Protein AF-A0A2K6R6V1-F1 (afdb_monomer)

Nearest PDB structures (foldseek):
  6jib-assembly1_A  TM=5.033E-01  e=1.306E-17  Homo sapiens
  7ehv-assembly1_A  TM=4.738E-01  e=8.503E-17  Homo sapiens
  6kg2-assembly1_B  TM=4.864E-01  e=3.156E-16  Homo sapiens
  5nhs-assembly2_B  TM=4.257E-01  e=6.956E-11  Xanthomonas albilineans GPE PC73
  9ise-assembly2_C  TM=5.073E-01  e=1.029E-08  Homo sapiens

Radius of gyration: 26.87 Å; Cα contacts (8 Å, |Δi|>4): 273; chains: 1; bounding box: 74×90×42 Å

Organism: Rhinopithecus roxellana (NCBI:txid61622)

Solvent-accessible surface area (backbone atoms only — not comparable to full-atom values): 11115 Å² total; per-residue (Å²): 135,91,83,86,79,86,81,91,76,81,85,78,74,82,75,78,79,75,78,73,77,81,73,92,64,86,81,83,81,55,67,67,60,56,52,49,51,55,43,52,55,51,25,49,54,46,52,54,45,41,73,72,72,45,78,76,55,32,38,36,37,41,37,32,66,91,49,68,68,56,53,54,52,49,51,53,49,46,51,50,35,49,74,30,66,30,47,62,51,73,49,78,38,56,77,92,60,76,71,92,58,73,45,91,31,53,31,38,39,39,53,42,67,40,69,46,66,46,43,44,84,27,55,36,79,56,13,34,37,45,39,64,16,74,29,83,43,77,88,69,84,40,64,35,20,21,44,30,57,78,58,28,61,76,40,31,65,38,71,43,48,50,71,83,28,54,66,59,53,54,51,51,54,50,49,49,54,52,48,52,50,41,57,76,66,63,65,74,77,130

pLDDT: mean 78.96, std 16.51, range [38.47, 95.88]

Secondary structure (DSSP, 8-state):
-----------------------SS-----HHHHHHHHHHHHHHHHHHHHHTTPPPPEEEEEE----HHHHHHHHHHHHHHHHTT-EEEEEE--TT---------SEEEEE--STT-B-GGGSPTT-EEEE---EEETTTTEEE-SB-HHHHTTT-SEE--TTTSHHHHHHHHHHHHHHHHHHHTT----

Mean predicted aligned error: 11.76 Å

InterPro domains:
  IPR020631 Tetrahydrofolate dehydrogenase/cyclohydrolase, NAD(P)-binding domain [PF02882] (96-173)
  IPR036291 NAD(P)-binding domain superfamily [SSF51735] (105-174)
  IPR046346 Aminoacid dehydrogenase-like, N-terminal domain superfamily [SSF53223] (26-99)

Sequence (190 aa):
MAATSSCQCCSLRPHPFHLEAVRNEAVVISGRKLAQQIKQEVQQEVEEWLASGNKRPHLSMILVSENPASHSYVLNKTRTAAEVGINSETIMKPASQPKKHKILADIVITATGIPNLTTADMIQEGATVINVGINRVHDPVTLVGDVDFEGVRQKAGYITPVPGGIGPVAVVMREEREVLKSKELGVTTN

Foldseek 3Di:
DDDDDDDDDDPPDPDPPPPDDDPPDDDDDDPVVVLVVVLVVLLVVQVVCVVVVDDAFEEEEEEADPPVVVVVVVVVVCVSCVSSRHHYDYHYDHNVDLDQAADDGQEYEYDNLAFQSAAQNNYAAQHAYHFPHWYFDVDPTATGTNHPCVRNVVGYVHYAGPPPGVVVVVVVVVVVVVVVVCVVSVPDDD

Structure (mmCIF, N/CA/C/O backbone):
data_AF-A0A2K6R6V1-F1
#
_entry.id   AF-A0A2K6R6V1-F1
#
loop_
_atom_site.group_PDB
_atom_site.id
_atom_site.type_symbol
_atom_site.label_atom_id
_atom_site.label_alt_id
_atom_site.label_comp_id
_atom_site.label_asym_id
_atom_site.label_entity_id
_atom_site.label_seq_id
_atom_site.pdbx_PDB_ins_code
_atom_site.Cartn_x
_atom_site.Cartn_y
_atom_site.Cartn_z
_atom_site.occupancy
_atom_site.B_iso_or_equiv
_atom_site.auth_seq_id
_atom_site.auth_comp_id
_atom_site.auth_asym_id
_atom_site.auth_atom_id
_atom_site.pdbx_PDB_model_num
ATOM 1 N N . MET A 1 1 ? -53.040 73.313 -10.391 1.00 41.50 1 MET A N 1
ATOM 2 C CA . MET A 1 1 ? -51.994 73.510 -9.361 1.00 41.50 1 MET A CA 1
ATOM 3 C C . MET A 1 1 ? -51.352 72.157 -9.118 1.00 41.50 1 MET A C 1
ATOM 5 O O . MET A 1 1 ? -52.079 71.182 -8.999 1.00 41.50 1 MET A O 1
ATOM 9 N N . ALA A 1 2 ? -50.029 72.085 -9.247 1.00 40.19 2 ALA A N 1
ATOM 10 C CA . ALA A 1 2 ? -49.280 70.864 -9.530 1.00 40.19 2 ALA A CA 1
ATOM 11 C C . ALA A 1 2 ? -49.273 69.849 -8.372 1.00 40.19 2 ALA A C 1
ATOM 13 O O . ALA A 1 2 ? -48.945 70.203 -7.244 1.00 40.19 2 ALA A O 1
ATOM 14 N N . ALA A 1 3 ? -49.564 68.585 -8.691 1.00 42.06 3 ALA A N 1
ATOM 15 C CA . ALA A 1 3 ? -49.195 67.421 -7.895 1.00 42.06 3 ALA A CA 1
ATOM 16 C C . ALA A 1 3 ? -48.030 66.729 -8.617 1.00 42.06 3 ALA A C 1
ATOM 18 O O . ALA A 1 3 ? -48.195 66.235 -9.733 1.00 42.06 3 ALA A O 1
ATOM 19 N N . THR A 1 4 ? -46.839 66.761 -8.024 1.00 44.44 4 THR A N 1
ATOM 20 C CA . THR A 1 4 ? -45.649 66.076 -8.535 1.00 44.44 4 THR A CA 1
ATOM 21 C C . THR A 1 4 ? -45.548 64.676 -7.940 1.00 44.44 4 THR A C 1
ATOM 23 O O . THR A 1 4 ? -45.589 64.471 -6.730 1.00 44.44 4 THR A O 1
ATOM 26 N N . SER A 1 5 ? -45.436 63.715 -8.852 1.00 43.47 5 SER A N 1
ATOM 27 C CA . SER A 1 5 ? -45.281 62.282 -8.635 1.00 43.47 5 SER A CA 1
ATOM 28 C C . SER A 1 5 ? -43.808 61.905 -8.449 1.00 43.47 5 SER A C 1
ATOM 30 O O . SER A 1 5 ? -42.951 62.389 -9.180 1.00 43.47 5 SER A O 1
ATOM 32 N N . SER A 1 6 ? -43.569 61.013 -7.484 1.00 48.03 6 SER A N 1
ATOM 33 C CA . SER A 1 6 ? -42.564 59.936 -7.424 1.00 48.03 6 SER A CA 1
ATOM 34 C C . SER A 1 6 ? -41.198 60.097 -8.116 1.00 48.03 6 SER A C 1
ATOM 36 O O . SER A 1 6 ? -41.107 60.076 -9.340 1.00 48.03 6 SER A O 1
ATOM 38 N N . CYS A 1 7 ? -40.127 59.958 -7.329 1.00 38.47 7 CYS A N 1
ATOM 39 C CA . CYS A 1 7 ? -38.986 59.126 -7.721 1.00 38.47 7 CYS A CA 1
ATOM 40 C C . CYS A 1 7 ? -38.367 58.472 -6.476 1.00 38.47 7 CYS A C 1
ATOM 42 O O . CYS A 1 7 ? -37.888 59.150 -5.569 1.00 38.47 7 CYS A O 1
ATOM 44 N N . GLN A 1 8 ? -38.424 57.139 -6.433 1.00 51.38 8 GLN A N 1
ATOM 45 C CA . GLN A 1 8 ? -37.722 56.283 -5.479 1.00 51.38 8 GLN A CA 1
ATOM 46 C C . GLN A 1 8 ? -36.209 56.431 -5.660 1.00 51.38 8 GLN A C 1
ATOM 48 O O . GLN A 1 8 ? -35.693 56.179 -6.745 1.00 51.38 8 GLN A O 1
ATOM 53 N N . CYS A 1 9 ? -35.489 56.748 -4.585 1.00 40.12 9 CYS A N 1
ATOM 54 C CA . CYS A 1 9 ? -34.063 56.457 -4.491 1.00 40.12 9 CYS A CA 1
ATOM 55 C C . CYS A 1 9 ? -33.878 55.370 -3.431 1.00 40.12 9 CYS A C 1
ATOM 57 O O . CYS A 1 9 ? -34.235 55.546 -2.266 1.00 40.12 9 CYS A O 1
ATOM 59 N N . CYS A 1 10 ? -33.408 54.210 -3.885 1.00 42.53 10 CYS A N 1
ATOM 60 C CA . CYS A 1 10 ? -33.210 53.011 -3.088 1.00 42.53 10 CYS A CA 1
ATOM 61 C C . CYS A 1 10 ? -32.217 53.268 -1.950 1.00 42.53 10 CYS A C 1
ATOM 63 O O . CYS A 1 10 ? -31.096 53.721 -2.171 1.00 42.53 10 CYS A O 1
ATOM 65 N N . SER A 1 11 ? -32.617 52.922 -0.729 1.00 48.97 11 SER A N 1
ATOM 66 C CA . SER A 1 11 ? -31.747 52.898 0.441 1.00 48.97 11 SER A CA 1
ATOM 67 C C . SER A 1 11 ? -30.715 51.774 0.305 1.00 48.97 11 SER A C 1
ATOM 69 O O . SER A 1 11 ? -30.959 50.641 0.728 1.00 48.97 11 SER A O 1
ATOM 71 N N . LEU A 1 12 ? -29.556 52.074 -0.276 1.00 45.41 12 LEU A N 1
ATOM 72 C CA . LEU A 1 12 ? -28.377 51.224 -0.146 1.00 45.41 12 LEU A CA 1
ATOM 73 C C . LEU A 1 12 ? -27.849 51.387 1.282 1.00 45.41 12 LEU A C 1
ATOM 75 O O . LEU A 1 12 ? -27.208 52.381 1.617 1.00 45.41 12 LEU A O 1
ATOM 79 N N . ARG A 1 13 ? -28.171 50.424 2.153 1.00 43.41 13 ARG A N 1
ATOM 80 C CA . ARG A 1 13 ? -27.496 50.298 3.448 1.00 43.41 13 ARG A CA 1
ATOM 81 C C . ARG A 1 13 ? -26.059 49.857 3.156 1.00 43.41 13 ARG A C 1
ATOM 83 O O . ARG A 1 13 ? -25.901 48.814 2.522 1.00 43.41 13 ARG A O 1
ATOM 90 N N . PRO A 1 14 ? -25.020 50.580 3.600 1.00 44.50 14 PRO A N 1
ATOM 91 C CA . PRO A 1 14 ? -23.672 50.045 3.536 1.00 44.50 14 PRO A CA 1
ATOM 92 C C . PRO A 1 14 ? -23.619 48.815 4.448 1.00 44.50 14 PRO A C 1
ATOM 94 O O . PRO A 1 14 ? -23.825 48.916 5.659 1.00 44.50 14 PRO A O 1
ATOM 97 N N . HIS A 1 15 ? -23.412 47.636 3.863 1.00 43.44 15 HIS A N 1
ATOM 98 C CA . HIS A 1 15 ? -22.988 46.479 4.636 1.00 43.44 15 HIS A CA 1
ATOM 99 C C . HIS A 1 15 ? -21.598 46.796 5.186 1.00 43.44 15 HIS A C 1
ATOM 101 O O . HIS A 1 15 ? -20.713 47.147 4.400 1.00 43.44 15 HIS A O 1
ATOM 107 N N . PRO A 1 16 ? -21.393 46.738 6.511 1.00 45.75 16 PRO A N 1
ATOM 108 C CA . PRO A 1 16 ? -20.063 46.895 7.056 1.00 45.75 16 PRO A CA 1
ATOM 109 C C . PRO A 1 16 ? -19.237 45.725 6.527 1.00 45.75 16 PRO A C 1
ATOM 111 O O . PRO A 1 16 ? -19.491 44.572 6.872 1.00 45.75 16 PRO A O 1
ATOM 114 N N . PHE A 1 17 ? -18.276 46.024 5.652 1.00 41.12 17 PHE A N 1
ATOM 115 C CA . PHE A 1 17 ? -17.156 45.131 5.407 1.00 41.12 17 PHE A CA 1
ATOM 116 C C . PHE A 1 17 ? -16.524 44.878 6.771 1.00 41.12 17 PHE A C 1
ATOM 118 O O . PHE A 1 17 ? -15.917 45.771 7.366 1.00 41.12 17 PHE A O 1
ATOM 125 N N . HIS A 1 18 ? -16.754 43.685 7.310 1.00 43.44 18 HIS A N 1
ATOM 126 C CA . HIS A 1 18 ? -16.094 43.260 8.522 1.00 43.44 18 HIS A CA 1
ATOM 127 C C . HIS A 1 18 ? -14.620 43.094 8.149 1.00 43.44 18 HIS A C 1
ATOM 129 O O . HIS A 1 18 ? -14.250 42.136 7.477 1.00 43.44 18 HIS A O 1
ATOM 135 N N . LEU A 1 19 ? -13.787 44.073 8.515 1.00 44.94 19 LEU A N 1
ATOM 136 C CA . LEU A 1 19 ? -12.348 43.858 8.597 1.00 44.94 19 LEU A CA 1
ATOM 137 C C . LEU A 1 19 ? -12.148 42.754 9.640 1.00 44.94 19 LEU A C 1
ATOM 139 O O . LEU A 1 19 ? -12.206 43.019 10.843 1.00 44.94 19 LEU A O 1
ATOM 143 N N . GLU A 1 20 ? -11.972 41.512 9.195 1.00 53.22 20 GLU A N 1
ATOM 144 C CA . GLU A 1 20 ? -11.378 40.494 10.049 1.00 53.22 20 GLU A CA 1
ATOM 145 C C . GLU A 1 20 ? -9.943 40.929 10.349 1.00 53.22 20 GLU A C 1
ATOM 147 O O . GLU A 1 20 ? -9.174 41.297 9.458 1.00 53.22 20 GLU A O 1
ATOM 152 N N . ALA A 1 21 ? -9.614 40.967 11.637 1.00 57.66 21 ALA A N 1
ATOM 153 C CA . ALA A 1 21 ? -8.306 41.365 12.116 1.00 57.66 21 ALA A CA 1
ATOM 154 C C . ALA A 1 21 ? -7.218 40.515 11.444 1.00 57.66 21 ALA A C 1
ATOM 156 O O . ALA A 1 21 ? -7.232 39.286 11.535 1.00 57.66 21 ALA A O 1
ATOM 157 N N . VAL A 1 22 ? -6.253 41.181 10.808 1.00 58.50 22 VAL A N 1
ATOM 158 C CA . VAL A 1 22 ? -5.008 40.554 10.357 1.00 58.50 22 VAL A CA 1
ATOM 159 C C . VAL A 1 22 ? -4.387 39.864 11.572 1.00 58.50 22 VAL A C 1
ATOM 161 O O . VAL A 1 22 ? -4.062 40.513 12.568 1.00 58.50 22 VAL A O 1
ATOM 164 N N . ARG A 1 23 ? -4.282 38.532 11.535 1.00 59.41 23 ARG A N 1
ATOM 165 C CA . ARG A 1 23 ? -3.642 37.771 12.612 1.00 59.41 23 ARG A CA 1
ATOM 166 C C . ARG A 1 23 ? -2.151 38.125 12.617 1.00 59.41 23 ARG A C 1
ATOM 168 O O . ARG A 1 23 ? -1.455 37.844 11.649 1.00 59.41 23 ARG A O 1
ATOM 175 N N . ASN A 1 24 ? -1.671 38.739 13.701 1.00 61.84 24 ASN A N 1
ATOM 176 C CA . ASN A 1 24 ? -0.267 39.151 13.851 1.00 61.84 24 ASN A CA 1
ATOM 177 C C . ASN A 1 24 ? 0.704 37.977 14.089 1.00 61.84 24 ASN A C 1
ATOM 179 O O . ASN A 1 24 ? 1.913 38.163 13.986 1.00 61.84 24 ASN A O 1
ATOM 183 N N . GLU A 1 25 ? 0.202 36.775 14.385 1.00 63.69 25 GLU A N 1
ATOM 184 C CA . GLU A 1 25 ? 1.018 35.582 14.629 1.00 63.69 25 GLU A CA 1
ATOM 185 C C . GLU A 1 25 ? 0.616 34.426 13.709 1.00 63.69 25 GLU A C 1
ATOM 187 O O . GLU A 1 25 ? -0.566 34.192 13.439 1.00 63.69 25 GLU A O 1
ATOM 192 N N . ALA A 1 26 ? 1.619 33.685 13.230 1.00 57.62 26 ALA A N 1
ATOM 193 C CA . ALA A 1 26 ? 1.411 32.520 12.383 1.00 57.62 26 ALA A CA 1
ATOM 194 C C . ALA A 1 26 ? 0.677 31.407 13.149 1.00 57.62 26 ALA A C 1
ATOM 196 O O . ALA A 1 26 ? 1.086 31.002 14.238 1.00 57.62 26 ALA A O 1
ATOM 197 N N . VAL A 1 27 ? -0.374 30.848 12.546 1.00 71.31 27 VAL A N 1
ATOM 198 C CA . VAL A 1 27 ? -1.027 29.641 13.069 1.00 71.31 27 VAL A CA 1
ATOM 199 C C . VAL A 1 27 ? -0.121 28.437 12.808 1.00 71.31 27 VAL A C 1
ATOM 201 O O . VAL A 1 27 ? 0.209 28.127 11.663 1.00 71.31 27 VAL A O 1
ATOM 204 N N . VAL A 1 28 ? 0.280 27.730 13.868 1.00 71.56 28 VAL A N 1
ATOM 205 C CA . VAL A 1 28 ? 1.079 26.504 13.739 1.00 71.56 28 VAL A CA 1
ATOM 206 C C . VAL A 1 28 ? 0.181 25.338 13.329 1.00 71.56 28 VAL A C 1
ATOM 208 O O . VAL A 1 28 ? -0.540 24.765 14.149 1.00 71.56 28 VAL A O 1
ATOM 211 N N . ILE A 1 29 ? 0.283 24.935 12.065 1.00 66.56 29 ILE A N 1
ATOM 212 C CA . ILE A 1 29 ? -0.363 23.727 11.544 1.00 66.56 29 ILE A CA 1
ATOM 213 C C . ILE A 1 29 ? 0.437 22.509 12.002 1.00 66.56 29 ILE A C 1
ATOM 215 O O . ILE A 1 29 ? 1.570 22.271 11.575 1.00 66.56 29 ILE A O 1
ATOM 219 N N . SER A 1 30 ? -0.148 21.714 12.895 1.00 75.25 30 SER A N 1
ATOM 220 C CA . SER A 1 30 ? 0.515 20.526 13.425 1.00 75.25 30 SER A CA 1
ATOM 221 C C . SER A 1 30 ? 0.148 19.289 12.614 1.00 75.25 30 SER A C 1
ATOM 223 O O . SER A 1 30 ? -0.836 18.610 12.906 1.00 75.25 30 SER A O 1
ATOM 225 N N . GLY A 1 31 ? 1.010 18.912 11.668 1.00 73.75 31 GLY A N 1
ATOM 226 C CA . GLY A 1 31 ? 0.882 17.631 10.961 1.00 73.75 31 GLY A CA 1
ATOM 227 C C . GLY A 1 31 ? 0.883 16.412 11.897 1.00 73.75 31 GLY A C 1
ATOM 228 O O . GLY A 1 31 ? 0.340 15.371 11.546 1.0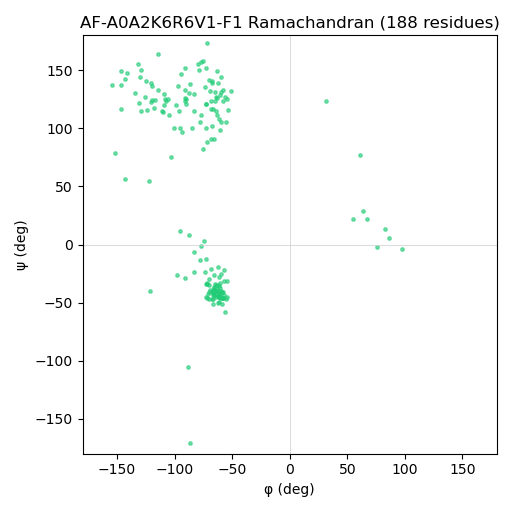0 73.75 31 GLY A O 1
ATOM 229 N N . ARG A 1 32 ? 1.433 16.548 13.115 1.00 80.38 32 ARG A N 1
ATOM 230 C CA . ARG A 1 32 ? 1.350 15.519 14.164 1.00 80.38 32 ARG A CA 1
ATOM 231 C C . ARG A 1 32 ? -0.077 15.331 14.678 1.00 80.38 32 ARG A C 1
ATOM 233 O O . ARG A 1 32 ? -0.475 14.195 14.892 1.00 80.38 32 ARG A O 1
ATOM 240 N N . LYS A 1 33 ? -0.837 16.419 14.864 1.00 78.69 33 LYS A N 1
ATOM 241 C CA . LYS A 1 33 ? -2.236 16.344 15.318 1.00 78.69 33 LYS A CA 1
ATOM 242 C C . LYS A 1 33 ? -3.115 15.684 14.255 1.00 78.69 33 LYS A C 1
ATOM 244 O O . LYS A 1 33 ? -3.818 14.739 14.581 1.00 78.69 33 LYS A O 1
ATOM 249 N N . LEU A 1 34 ? -2.983 16.104 12.995 1.00 79.06 34 LEU A N 1
ATOM 250 C CA . LEU A 1 34 ? -3.725 15.501 11.883 1.00 79.06 34 LEU A CA 1
ATOM 251 C C . LEU A 1 34 ? -3.399 14.009 11.720 1.00 79.06 34 LEU A C 1
ATOM 253 O O . LEU A 1 34 ? -4.295 13.182 11.614 1.00 79.06 34 LEU A O 1
ATOM 257 N N . ALA A 1 35 ? -2.113 13.643 11.759 1.00 78.06 35 ALA A N 1
ATOM 258 C CA . ALA A 1 35 ? -1.714 12.238 11.691 1.00 78.06 35 ALA A CA 1
ATOM 259 C C . ALA A 1 35 ? -2.2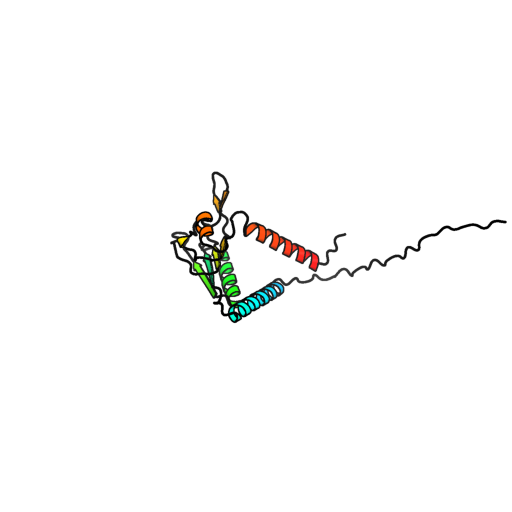74 11.415 12.862 1.00 78.06 35 ALA A C 1
ATOM 261 O O . ALA A 1 35 ? -2.613 10.253 12.670 1.00 78.06 35 ALA A O 1
ATOM 262 N N . GLN A 1 36 ? -2.376 12.000 14.060 1.00 85.44 36 GLN A N 1
ATOM 263 C CA . GLN A 1 36 ? -2.974 11.332 15.214 1.00 85.44 36 GLN A CA 1
ATOM 264 C C . GLN A 1 36 ? -4.472 11.077 15.014 1.00 85.44 36 GLN A C 1
ATOM 266 O O . GLN A 1 36 ? -4.931 9.996 15.362 1.00 85.44 36 GLN A O 1
ATOM 271 N N . GLN A 1 37 ? -5.206 12.034 14.437 1.00 83.75 37 GLN A N 1
ATOM 272 C CA . GLN A 1 37 ? -6.633 11.874 14.134 1.00 83.75 37 GLN A CA 1
ATOM 273 C C . GLN A 1 37 ? -6.859 10.734 13.135 1.00 83.75 37 GLN A C 1
ATOM 275 O O . GLN A 1 37 ? -7.586 9.798 13.439 1.00 83.75 37 GLN A O 1
ATOM 280 N N . ILE A 1 38 ? -6.123 10.733 12.018 1.00 86.44 38 ILE A N 1
ATOM 281 C CA . ILE A 1 38 ? -6.213 9.662 11.008 1.00 86.44 38 ILE A CA 1
ATOM 282 C C . ILE A 1 38 ? -5.880 8.293 11.623 1.00 86.44 38 ILE A C 1
ATOM 284 O O . ILE A 1 38 ? -6.530 7.297 11.330 1.00 86.44 38 ILE A O 1
ATOM 288 N N . LYS A 1 39 ? -4.870 8.217 12.502 1.00 88.38 39 LYS A N 1
ATOM 289 C CA . LYS A 1 39 ? -4.536 6.961 13.193 1.00 88.38 39 LYS A CA 1
ATOM 290 C C . LYS A 1 39 ? -5.670 6.468 14.091 1.00 88.38 39 LYS A C 1
ATOM 292 O O . LYS A 1 39 ? -5.873 5.263 14.162 1.00 88.38 39 LYS A O 1
ATOM 297 N N . GLN A 1 40 ? -6.376 7.370 14.773 1.00 90.19 40 GLN A N 1
ATOM 298 C CA . GLN A 1 40 ? -7.509 7.011 15.629 1.00 90.19 40 GLN A CA 1
ATOM 299 C C . GLN A 1 40 ? -8.678 6.462 14.809 1.00 90.19 40 GLN A C 1
ATOM 301 O O . GLN A 1 40 ? -9.236 5.438 15.186 1.00 90.19 40 GLN A O 1
ATOM 306 N N . GLU A 1 41 ? -8.988 7.093 13.675 1.00 91.00 41 GLU A N 1
ATOM 307 C CA . GLU A 1 41 ? -10.022 6.622 12.743 1.00 91.00 41 GLU A CA 1
ATOM 308 C C . GLU A 1 41 ? -9.698 5.210 12.234 1.00 91.00 41 GLU A C 1
ATOM 310 O O . GLU A 1 41 ? -10.496 4.291 12.399 1.00 91.00 41 GLU A O 1
ATOM 315 N N . VAL A 1 42 ? -8.478 4.997 11.726 1.00 91.25 42 VAL A N 1
ATOM 316 C CA . VAL A 1 42 ? -8.045 3.677 11.234 1.00 91.25 42 VAL A CA 1
ATOM 317 C C . VAL A 1 42 ? -8.045 2.628 12.348 1.00 91.25 42 VAL A C 1
ATOM 319 O O . VAL A 1 42 ? -8.436 1.486 12.118 1.00 91.25 42 VAL A O 1
ATOM 322 N N . GLN A 1 43 ? -7.607 2.985 13.558 1.00 93.31 43 GLN A N 1
ATOM 323 C CA . GLN A 1 43 ? -7.624 2.058 14.688 1.00 93.31 43 GLN A CA 1
ATOM 324 C C . GLN A 1 43 ? -9.056 1.614 15.022 1.00 93.31 43 GLN A C 1
ATOM 326 O O . GLN A 1 43 ? -9.285 0.423 15.230 1.00 93.31 43 GLN A O 1
ATOM 331 N N . GLN A 1 44 ? -10.009 2.548 15.038 1.00 93.25 44 GLN A N 1
ATOM 332 C CA . GLN A 1 44 ? -11.414 2.237 15.289 1.00 93.25 44 GLN A CA 1
ATOM 333 C C . GLN A 1 44 ? -11.975 1.288 14.219 1.00 93.25 44 GLN A C 1
ATOM 335 O O . GLN A 1 44 ? -12.597 0.283 14.560 1.00 93.25 44 GLN A O 1
ATOM 340 N N . GLU A 1 45 ? -11.694 1.544 12.940 1.00 93.81 45 GLU A N 1
ATOM 341 C CA . GLU A 1 45 ? -12.119 0.659 11.847 1.00 93.81 45 GLU A CA 1
ATOM 342 C C . GLU A 1 45 ? -11.545 -0.761 11.992 1.00 93.81 45 GLU A C 1
ATOM 344 O O . GLU A 1 45 ? -12.244 -1.752 11.765 1.00 93.81 45 GLU A O 1
ATOM 349 N N . VAL A 1 46 ? -10.281 -0.889 12.415 1.00 91.88 46 VAL A N 1
ATOM 350 C CA . VAL A 1 46 ? -9.656 -2.196 12.678 1.00 91.88 46 VAL A CA 1
ATOM 351 C C . VAL A 1 46 ? -10.325 -2.906 13.858 1.00 91.88 46 VAL A C 1
ATOM 353 O O . VAL A 1 46 ? -10.525 -4.122 13.811 1.00 91.88 46 VAL A O 1
ATOM 356 N N . GLU A 1 47 ? -10.689 -2.185 14.915 1.00 95.06 47 GLU A N 1
ATOM 357 C CA . GLU A 1 47 ? -11.394 -2.755 16.067 1.00 95.06 47 GLU A CA 1
ATOM 358 C C . GLU A 1 47 ? -12.798 -3.251 15.687 1.00 95.06 47 GLU A C 1
ATOM 360 O O . GLU A 1 47 ? -13.166 -4.374 16.040 1.00 95.06 47 GLU A O 1
ATOM 365 N N . GLU A 1 48 ? -13.545 -2.481 14.896 1.00 94.50 48 GLU A N 1
ATOM 366 C CA . GLU A 1 48 ? -14.861 -2.868 14.366 1.00 94.50 48 GLU A CA 1
ATOM 367 C C . GLU A 1 48 ? -14.768 -4.085 13.427 1.00 94.50 48 GLU A C 1
ATOM 369 O O . GLU A 1 48 ? -15.580 -5.021 13.500 1.00 94.50 48 GLU A O 1
ATOM 374 N N . TRP A 1 49 ? -13.728 -4.126 12.590 1.00 93.19 49 TRP A N 1
ATOM 375 C CA . TRP A 1 49 ? -13.422 -5.266 11.727 1.00 93.19 49 TRP A CA 1
ATOM 376 C C . TRP A 1 49 ? -13.199 -6.549 12.534 1.00 93.19 49 TRP A C 1
ATOM 378 O O . TRP A 1 49 ? -13.766 -7.597 12.207 1.00 93.19 49 TRP A O 1
ATOM 388 N N . LEU A 1 50 ? -12.413 -6.467 13.612 1.00 92.81 50 LEU A N 1
ATOM 389 C CA . LEU A 1 50 ? -12.160 -7.587 14.521 1.00 92.81 50 LEU A CA 1
ATOM 390 C C . LEU A 1 50 ? -13.418 -7.996 15.296 1.00 92.81 50 LEU A C 1
ATOM 392 O O . LEU A 1 50 ? -13.687 -9.191 15.434 1.00 92.81 50 LEU A O 1
ATOM 396 N N . ALA A 1 51 ? -14.207 -7.029 15.770 1.00 94.88 51 ALA A N 1
ATOM 397 C CA . ALA A 1 51 ? -15.461 -7.279 16.484 1.00 94.88 51 ALA A CA 1
ATOM 398 C C . ALA A 1 51 ? -16.489 -8.024 15.615 1.00 94.88 51 ALA A C 1
ATOM 400 O O . ALA A 1 51 ? -17.284 -8.810 16.127 1.00 94.88 51 ALA A O 1
ATOM 401 N N . SER A 1 52 ? -16.411 -7.848 14.294 1.00 95.44 52 SER A N 1
ATOM 402 C CA . SER A 1 52 ? -17.215 -8.581 13.309 1.00 95.44 52 SER A CA 1
ATOM 403 C C . SER A 1 52 ? -16.759 -10.037 13.093 1.00 95.44 52 SER A C 1
ATOM 405 O O . SER A 1 52 ? -17.312 -10.740 12.250 1.00 95.44 52 SER A O 1
ATOM 407 N N . GLY A 1 53 ? -15.752 -10.512 13.838 1.00 94.06 53 GLY A N 1
ATOM 408 C CA . GLY A 1 53 ? -15.233 -11.882 13.772 1.00 94.06 53 GLY A CA 1
ATOM 409 C C . GLY A 1 53 ? -14.156 -12.103 12.708 1.00 94.06 53 GLY A C 1
ATOM 410 O O . GLY A 1 53 ? -13.719 -13.239 12.501 1.00 94.06 53 GLY A O 1
ATOM 411 N N . ASN A 1 54 ? -13.708 -11.042 12.034 1.00 93.31 54 ASN A N 1
ATOM 412 C CA . ASN A 1 54 ? -12.661 -11.149 11.028 1.00 93.31 54 ASN A CA 1
ATOM 413 C C . ASN A 1 54 ? -11.275 -11.295 11.666 1.00 93.31 54 ASN A C 1
ATOM 415 O O . ASN A 1 54 ? -11.016 -10.885 12.799 1.00 93.31 54 ASN A O 1
ATOM 419 N N . LYS A 1 55 ? -10.339 -11.860 10.901 1.00 92.12 55 LYS A N 1
ATOM 420 C CA . LYS A 1 55 ? -8.930 -11.906 11.302 1.00 92.12 55 LYS A CA 1
ATOM 421 C C . LYS A 1 55 ? -8.301 -10.519 11.196 1.00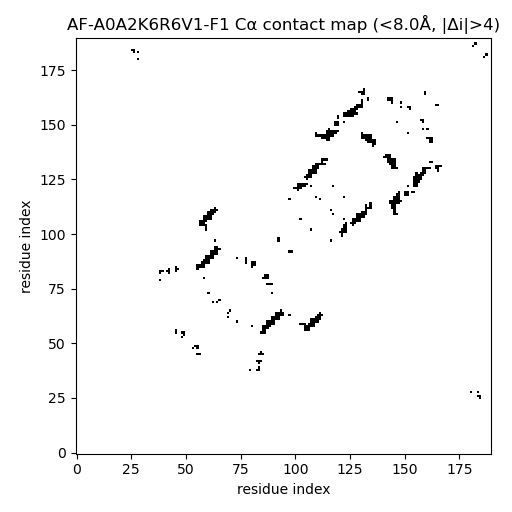 92.12 55 LYS A C 1
ATOM 423 O O . LYS A 1 55 ? -8.684 -9.708 10.356 1.00 92.12 55 LYS A O 1
ATOM 428 N N . ARG A 1 56 ? -7.288 -10.283 12.030 1.00 91.81 56 ARG A N 1
ATOM 429 C CA . ARG A 1 56 ? -6.478 -9.064 11.989 1.00 91.81 56 ARG A CA 1
ATOM 430 C C . ARG A 1 56 ? -5.802 -8.916 10.619 1.00 91.81 56 ARG A C 1
ATOM 432 O O . ARG A 1 56 ? -5.158 -9.882 10.205 1.00 91.81 56 ARG A O 1
ATOM 439 N N . PRO A 1 57 ? -5.885 -7.741 9.967 1.00 92.56 57 PRO A N 1
ATOM 440 C CA . PRO A 1 57 ? -5.205 -7.507 8.700 1.00 92.56 57 PRO A CA 1
ATOM 441 C C . PRO A 1 57 ? -3.689 -7.668 8.821 1.00 92.56 57 PRO A C 1
ATOM 443 O O . PRO A 1 57 ? -3.089 -7.282 9.836 1.00 92.56 57 PRO A O 1
ATOM 446 N N . HIS A 1 58 ? -3.078 -8.205 7.768 1.00 93.50 58 HIS A N 1
ATOM 447 C CA . HIS A 1 58 ? -1.638 -8.381 7.652 1.00 93.50 58 HIS A CA 1
ATOM 448 C C . HIS A 1 58 ? -1.056 -7.564 6.490 1.00 93.50 58 HIS A C 1
ATOM 450 O O . HIS A 1 58 ? -1.465 -7.707 5.335 1.00 93.50 58 HIS A O 1
ATOM 456 N N . LEU A 1 59 ? -0.068 -6.724 6.805 1.00 90.56 59 LEU A N 1
ATOM 457 C CA . LEU A 1 59 ? 0.662 -5.868 5.874 1.00 90.56 59 LEU A CA 1
ATOM 458 C C . LEU A 1 59 ? 2.099 -6.373 5.686 1.00 90.56 59 LEU A C 1
ATOM 460 O O . LEU A 1 59 ? 2.895 -6.333 6.623 1.00 90.56 59 LEU A O 1
ATOM 464 N N . SER A 1 60 ? 2.481 -6.719 4.459 1.00 89.75 60 SER A N 1
ATOM 465 C CA . SER A 1 60 ? 3.884 -6.990 4.117 1.00 89.75 60 SER A CA 1
ATOM 466 C C . SER A 1 60 ? 4.455 -5.888 3.234 1.00 89.75 60 SER A C 1
ATOM 468 O O . SER A 1 60 ? 3.897 -5.528 2.194 1.00 89.75 60 SER A O 1
ATOM 470 N N . MET A 1 61 ? 5.612 -5.363 3.632 1.00 87.56 61 MET A N 1
ATOM 471 C CA . MET A 1 61 ? 6.363 -4.375 2.855 1.00 87.56 61 MET A CA 1
ATOM 472 C C . MET A 1 61 ? 7.615 -5.022 2.264 1.00 87.56 61 MET A C 1
ATOM 474 O O . MET A 1 61 ? 8.423 -5.585 3.004 1.00 87.56 61 MET A O 1
ATOM 478 N N . ILE A 1 62 ? 7.796 -4.929 0.944 1.00 86.62 62 ILE A N 1
ATOM 479 C CA . ILE A 1 62 ? 8.991 -5.451 0.266 1.00 86.62 62 ILE A CA 1
ATOM 480 C C . ILE A 1 62 ? 9.964 -4.307 0.008 1.00 86.62 62 ILE A C 1
ATOM 482 O O . ILE A 1 62 ? 9.646 -3.370 -0.730 1.00 86.62 62 ILE A O 1
ATOM 486 N N . LEU A 1 63 ? 11.165 -4.423 0.574 1.00 83.94 63 LEU A N 1
ATOM 487 C CA . LEU A 1 63 ? 12.249 -3.469 0.378 1.00 83.94 63 LEU A CA 1
ATOM 488 C C . LEU A 1 63 ? 13.456 -4.166 -0.257 1.00 83.94 63 LEU A C 1
ATOM 490 O O . LEU A 1 63 ? 13.977 -5.138 0.289 1.00 83.94 63 LEU A O 1
ATOM 494 N N . VAL A 1 64 ? 13.910 -3.645 -1.399 1.00 77.12 64 VAL A N 1
ATOM 495 C CA . VAL A 1 64 ? 15.099 -4.129 -2.125 1.00 77.12 64 VAL A CA 1
ATOM 496 C C . VAL A 1 64 ? 16.094 -2.979 -2.284 1.00 77.12 64 VAL A C 1
ATOM 498 O O . VAL A 1 64 ? 16.449 -2.573 -3.383 1.00 77.12 64 VAL A O 1
ATOM 501 N N . SER A 1 65 ? 16.468 -2.357 -1.167 1.00 70.44 65 SER A N 1
ATOM 502 C CA . SER A 1 65 ? 17.377 -1.210 -1.144 1.00 70.44 65 SER A CA 1
ATOM 503 C C . SER A 1 65 ? 18.084 -1.130 0.200 1.00 70.44 65 SER A C 1
ATOM 505 O O . SER A 1 65 ? 17.438 -1.263 1.233 1.00 70.44 65 SER A O 1
ATOM 507 N N . GLU A 1 66 ? 19.387 -0.854 0.165 1.00 70.19 66 GLU A N 1
ATOM 508 C CA . GLU A 1 66 ? 20.221 -0.572 1.344 1.00 70.19 66 GLU A CA 1
ATOM 509 C C . GLU A 1 66 ? 20.197 0.925 1.715 1.00 70.19 66 GLU A C 1
ATOM 511 O O . GLU A 1 66 ? 20.982 1.394 2.538 1.00 70.19 66 GLU A O 1
ATOM 516 N N . ASN A 1 67 ? 19.342 1.732 1.070 1.00 76.38 67 ASN A N 1
ATOM 517 C CA . ASN A 1 67 ? 19.278 3.170 1.317 1.00 76.38 67 ASN A CA 1
ATOM 518 C C . ASN A 1 67 ? 18.716 3.452 2.728 1.00 76.38 67 ASN A C 1
ATOM 520 O O . ASN A 1 67 ? 17.525 3.199 2.958 1.00 76.38 67 ASN A O 1
ATOM 524 N N . PRO A 1 68 ? 19.486 4.074 3.649 1.00 77.75 68 PRO A N 1
ATOM 525 C CA . PRO A 1 68 ? 19.056 4.336 5.029 1.00 77.75 68 PRO A CA 1
ATOM 526 C C . PRO A 1 68 ? 17.731 5.106 5.156 1.00 77.75 68 PRO A C 1
ATOM 528 O O . PRO A 1 68 ? 16.955 4.881 6.093 1.00 77.75 68 PRO A O 1
ATOM 531 N N . ALA A 1 69 ? 17.429 5.989 4.197 1.00 74.38 69 ALA A N 1
ATOM 532 C CA . ALA A 1 69 ? 16.167 6.728 4.163 1.00 74.38 69 ALA A CA 1
ATOM 533 C C . ALA A 1 69 ? 14.963 5.800 3.926 1.00 74.38 69 ALA A C 1
ATOM 535 O O . ALA A 1 69 ? 13.906 5.986 4.530 1.00 74.38 69 ALA A O 1
ATOM 536 N N . SER A 1 70 ? 15.138 4.768 3.096 1.00 74.69 70 SER A N 1
ATOM 537 C CA . SER A 1 70 ? 14.096 3.772 2.825 1.00 74.69 70 SER A CA 1
ATOM 538 C C . SER A 1 70 ? 13.854 2.879 4.042 1.00 74.69 70 SER A C 1
ATOM 540 O O . SER A 1 70 ? 12.702 2.650 4.403 1.00 74.69 70 SER A O 1
ATOM 542 N N . HIS A 1 71 ? 14.913 2.467 4.750 1.00 76.81 71 HIS A N 1
ATOM 543 C CA . HIS A 1 71 ? 14.774 1.719 6.008 1.00 76.81 71 HIS A CA 1
ATOM 544 C C . HIS A 1 71 ? 13.992 2.506 7.063 1.00 76.81 71 HIS A C 1
ATOM 546 O O . HIS A 1 71 ? 13.084 1.968 7.692 1.00 76.81 71 HIS A O 1
ATOM 552 N N . SER A 1 72 ? 14.306 3.793 7.227 1.00 78.94 72 SER A N 1
ATOM 553 C CA . SER A 1 72 ? 13.628 4.656 8.201 1.00 78.94 72 SER A CA 1
ATOM 554 C C . SER A 1 72 ? 12.158 4.879 7.834 1.00 78.94 72 SER A C 1
ATOM 556 O O . SER A 1 72 ? 11.284 4.867 8.702 1.00 78.94 72 SER A O 1
ATOM 558 N N . TYR A 1 73 ? 11.864 5.042 6.539 1.00 78.88 73 TYR A N 1
ATOM 559 C CA . TYR A 1 73 ? 10.495 5.143 6.040 1.00 78.88 73 TYR A CA 1
ATOM 560 C C . TYR A 1 73 ? 9.691 3.874 6.337 1.00 78.88 73 TYR A C 1
ATOM 562 O O . TYR A 1 73 ? 8.596 3.958 6.893 1.00 78.88 73 TYR A O 1
ATOM 570 N N . VAL A 1 74 ? 10.247 2.705 6.012 1.00 81.62 74 VAL A N 1
ATOM 571 C CA . VAL A 1 74 ? 9.587 1.415 6.239 1.00 81.62 74 VAL A CA 1
ATOM 572 C C . VAL A 1 74 ? 9.379 1.164 7.731 1.00 81.62 74 VAL A C 1
ATOM 574 O O . VAL A 1 74 ? 8.262 0.856 8.133 1.00 81.62 74 VAL A O 1
ATOM 577 N N . LEU A 1 75 ? 10.387 1.418 8.571 1.00 82.56 75 LEU A N 1
ATOM 578 C CA . LEU A 1 75 ? 10.263 1.301 10.027 1.00 82.56 75 LEU A CA 1
ATOM 579 C C . LEU A 1 75 ? 9.097 2.140 10.572 1.00 82.56 75 LEU A C 1
ATOM 581 O O . LEU A 1 75 ? 8.300 1.657 11.376 1.00 82.56 75 LEU A O 1
ATOM 585 N N . ASN A 1 76 ? 8.967 3.386 10.111 1.00 84.81 76 ASN A N 1
ATOM 586 C CA . ASN A 1 76 ? 7.880 4.268 10.532 1.00 84.81 76 ASN A CA 1
ATOM 587 C C . ASN A 1 76 ? 6.502 3.743 10.103 1.00 84.81 76 ASN A C 1
ATOM 589 O O . ASN A 1 76 ? 5.524 3.910 10.839 1.00 84.81 76 ASN A O 1
ATOM 593 N N . LYS A 1 77 ? 6.409 3.106 8.930 1.00 85.12 77 LYS A N 1
ATOM 594 C CA . LYS A 1 77 ? 5.167 2.497 8.437 1.00 85.12 77 LYS A CA 1
ATOM 595 C C . LYS A 1 77 ? 4.804 1.241 9.220 1.00 85.12 77 LYS A C 1
ATOM 597 O O . LYS A 1 77 ? 3.672 1.160 9.682 1.00 85.12 77 LYS A O 1
ATOM 602 N N . THR A 1 78 ? 5.760 0.351 9.469 1.00 87.81 78 THR A N 1
ATOM 603 C CA . THR A 1 78 ? 5.585 -0.838 10.320 1.00 87.81 78 THR A CA 1
ATOM 604 C C . THR A 1 78 ? 5.141 -0.443 11.728 1.00 87.81 78 THR A C 1
ATOM 606 O O . THR A 1 78 ? 4.168 -0.976 12.258 1.00 87.81 78 THR A O 1
ATOM 609 N N . ARG A 1 79 ? 5.786 0.571 12.319 1.00 88.75 79 ARG A N 1
ATOM 610 C CA . ARG A 1 79 ? 5.389 1.101 13.628 1.00 88.75 79 ARG A CA 1
ATOM 611 C C . ARG A 1 79 ? 3.966 1.657 13.609 1.00 88.75 79 ARG A C 1
ATOM 613 O O . ARG A 1 79 ? 3.193 1.364 14.509 1.00 88.75 79 ARG A O 1
ATOM 620 N N . THR A 1 80 ? 3.615 2.435 12.587 1.00 88.75 80 THR A N 1
ATOM 621 C CA . THR A 1 80 ? 2.263 2.997 12.464 1.00 88.75 80 THR A CA 1
ATOM 622 C C . THR A 1 80 ? 1.212 1.903 12.279 1.00 88.75 80 THR A C 1
ATOM 624 O O . THR A 1 80 ? 0.160 1.989 12.897 1.00 88.75 80 THR A O 1
ATOM 627 N N . ALA A 1 81 ? 1.497 0.866 11.485 1.00 90.00 81 ALA A N 1
ATOM 628 C CA . ALA A 1 81 ? 0.614 -0.287 11.323 1.00 90.00 81 ALA A CA 1
ATOM 629 C C . ALA A 1 81 ? 0.360 -0.980 12.671 1.00 90.00 81 ALA A C 1
ATOM 631 O O . ALA A 1 81 ? -0.791 -1.211 13.032 1.00 90.00 81 ALA A O 1
ATOM 632 N N . ALA A 1 82 ? 1.415 -1.212 13.457 1.00 91.94 82 ALA A N 1
ATOM 633 C CA . ALA A 1 82 ? 1.279 -1.775 14.798 1.00 91.94 82 ALA A CA 1
ATOM 634 C C . ALA A 1 82 ? 0.458 -0.871 15.736 1.00 91.94 82 ALA A C 1
ATOM 636 O O . ALA A 1 82 ? -0.387 -1.370 16.476 1.00 91.94 82 ALA A O 1
ATOM 637 N N . GLU A 1 83 ? 0.671 0.449 15.681 1.00 92.19 83 GLU A N 1
ATOM 638 C CA . GLU A 1 83 ? -0.079 1.436 16.475 1.00 92.19 83 GLU A CA 1
ATOM 639 C C . GLU A 1 83 ? -1.586 1.419 16.172 1.00 92.19 83 GLU A C 1
ATOM 641 O O . GLU A 1 83 ? -2.373 1.627 17.088 1.00 92.19 83 GLU A O 1
ATOM 646 N N . VAL A 1 84 ? -1.994 1.127 14.931 1.00 94.25 84 VAL A N 1
ATOM 647 C CA . VAL A 1 84 ? -3.416 1.029 14.537 1.00 94.25 84 VAL A CA 1
ATOM 648 C C . VAL A 1 84 ? -3.963 -0.405 14.575 1.00 94.25 84 VAL A C 1
ATOM 650 O O . VAL A 1 84 ? -5.043 -0.675 14.064 1.00 94.25 84 VAL A O 1
ATOM 653 N N . GLY A 1 85 ? -3.222 -1.351 15.161 1.00 92.69 85 GLY A N 1
ATOM 654 C CA . GLY A 1 85 ? -3.685 -2.730 15.344 1.00 92.69 85 GLY A CA 1
ATOM 655 C C . GLY A 1 85 ? -3.516 -3.654 14.133 1.00 92.69 85 GLY A C 1
ATOM 656 O O . GLY A 1 85 ? -4.054 -4.760 14.145 1.00 92.69 85 GLY A O 1
ATOM 657 N N . ILE A 1 86 ? -2.745 -3.259 13.118 1.00 93.38 86 ILE A N 1
ATOM 658 C CA . ILE A 1 86 ? -2.424 -4.070 11.934 1.00 93.38 86 ILE A CA 1
ATOM 659 C C . ILE A 1 86 ? -1.134 -4.863 12.182 1.00 93.38 86 ILE A C 1
ATOM 661 O O . ILE A 1 86 ? -0.120 -4.315 12.625 1.00 93.38 86 ILE A O 1
ATOM 665 N N . ASN A 1 87 ? -1.144 -6.160 11.865 1.00 92.81 87 ASN A N 1
ATOM 666 C CA . ASN A 1 87 ? 0.085 -6.954 11.879 1.00 92.81 87 ASN A CA 1
ATOM 667 C C . ASN A 1 87 ? 0.936 -6.569 10.672 1.00 92.81 87 ASN A C 1
ATOM 669 O O . ASN A 1 87 ? 0.410 -6.453 9.568 1.00 92.81 87 ASN A O 1
ATOM 673 N N . SER A 1 88 ? 2.241 -6.384 10.858 1.00 92.19 88 SER A N 1
ATOM 674 C CA . SER A 1 88 ? 3.111 -6.035 9.741 1.00 92.19 88 SER A CA 1
ATOM 675 C C . SER A 1 88 ? 4.468 -6.713 9.791 1.00 92.19 88 SER A C 1
ATOM 677 O O . SER A 1 88 ? 5.030 -6.946 10.861 1.00 92.19 88 SER A O 1
ATOM 679 N N . GLU A 1 89 ? 5.004 -6.990 8.608 1.00 90.25 89 GLU A N 1
ATOM 680 C CA . GLU A 1 89 ? 6.368 -7.462 8.417 1.00 90.25 89 GLU A CA 1
ATOM 681 C C . GLU A 1 89 ? 7.075 -6.663 7.319 1.00 90.25 89 GLU A C 1
ATOM 683 O O . GLU A 1 89 ? 6.468 -6.089 6.409 1.00 90.25 89 GLU A O 1
ATOM 688 N N . THR A 1 90 ? 8.401 -6.637 7.393 1.00 86.69 90 THR A N 1
ATOM 689 C CA . THR A 1 90 ? 9.248 -6.065 6.351 1.00 86.69 90 THR A CA 1
ATOM 690 C C . THR A 1 90 ? 10.131 -7.157 5.780 1.00 86.69 90 THR A C 1
ATOM 692 O O . THR A 1 90 ? 10.982 -7.711 6.474 1.00 86.69 90 THR A O 1
ATOM 695 N N . ILE A 1 91 ? 9.958 -7.435 4.492 1.00 86.00 91 ILE A N 1
ATOM 696 C CA . ILE A 1 91 ? 10.768 -8.396 3.756 1.00 86.00 91 ILE A CA 1
ATOM 697 C C . ILE A 1 91 ? 11.882 -7.621 3.058 1.00 86.00 91 ILE A C 1
ATOM 699 O O . ILE A 1 91 ? 11.680 -7.019 2.002 1.00 86.00 91 ILE A O 1
ATOM 703 N N . MET A 1 92 ? 13.071 -7.651 3.654 1.00 82.69 92 MET A N 1
ATOM 704 C CA . MET A 1 92 ? 14.277 -7.094 3.052 1.00 82.69 92 MET A CA 1
ATOM 705 C C . MET A 1 92 ? 14.891 -8.110 2.090 1.00 82.69 92 MET A C 1
ATOM 707 O O . MET A 1 92 ? 15.092 -9.274 2.456 1.00 82.69 92 MET A O 1
ATOM 711 N N . LYS A 1 93 ? 15.187 -7.691 0.858 1.00 79.12 93 LYS A N 1
ATOM 712 C CA . LYS A 1 93 ? 15.948 -8.499 -0.101 1.00 79.12 93 LYS A CA 1
ATOM 713 C C . LYS A 1 93 ? 17.220 -7.764 -0.518 1.00 79.12 93 LYS A C 1
ATOM 715 O O . LYS A 1 93 ? 17.154 -6.568 -0.794 1.00 79.12 93 LYS A O 1
ATOM 720 N N . PRO A 1 94 ? 18.353 -8.472 -0.633 1.00 74.62 94 PRO A N 1
ATOM 721 C CA . PRO A 1 94 ? 19.554 -7.885 -1.200 1.00 74.62 94 PRO A CA 1
ATOM 722 C C . PRO A 1 94 ? 19.331 -7.600 -2.687 1.00 74.62 94 PRO A C 1
ATOM 724 O O . PRO A 1 94 ? 18.795 -8.441 -3.416 1.00 74.62 94 PRO A O 1
ATOM 727 N N . ALA A 1 95 ? 19.805 -6.447 -3.155 1.00 69.44 95 ALA A N 1
ATOM 728 C CA . ALA A 1 95 ? 19.699 -6.053 -4.562 1.00 69.44 95 ALA A CA 1
ATOM 729 C C . ALA A 1 95 ? 20.395 -7.041 -5.520 1.00 69.44 95 ALA A C 1
ATOM 731 O O . ALA A 1 95 ? 20.006 -7.165 -6.677 1.00 69.44 95 ALA A O 1
ATOM 732 N N . SER A 1 96 ? 21.401 -7.778 -5.035 1.00 66.62 96 SER A N 1
ATOM 733 C CA . SER A 1 96 ? 22.169 -8.745 -5.826 1.00 66.62 96 SER A CA 1
ATOM 734 C C . SER A 1 96 ? 21.417 -10.042 -6.138 1.00 66.62 96 SER A C 1
ATOM 736 O O . SER A 1 96 ? 21.772 -10.723 -7.099 1.00 66.62 96 SER A O 1
ATOM 738 N N . GLN A 1 97 ? 20.408 -10.416 -5.342 1.00 63.66 97 GLN A N 1
ATOM 739 C CA . GLN A 1 97 ? 19.647 -11.659 -5.517 1.00 63.66 97 GLN A CA 1
ATOM 740 C C . GLN A 1 97 ? 18.213 -11.513 -4.988 1.00 63.66 97 GLN A C 1
ATOM 742 O O . GLN A 1 97 ? 17.892 -12.021 -3.904 1.00 63.66 97 GLN A O 1
ATOM 747 N N . PRO A 1 98 ? 17.309 -10.873 -5.742 1.00 64.88 98 PRO A N 1
ATOM 748 C CA . PRO A 1 98 ? 15.912 -10.803 -5.354 1.00 64.88 98 PRO A CA 1
ATOM 749 C C . PRO A 1 98 ? 15.243 -12.166 -5.614 1.00 64.88 98 PRO A C 1
ATOM 751 O O . PRO A 1 98 ? 14.649 -12.425 -6.657 1.00 64.88 98 PRO A O 1
ATOM 754 N N . LYS A 1 99 ? 15.407 -13.104 -4.674 1.00 63.53 99 LYS A N 1
ATOM 755 C CA . LYS A 1 99 ? 14.805 -14.443 -4.759 1.00 63.53 99 LYS A CA 1
ATOM 756 C C . LYS A 1 99 ? 13.284 -14.360 -4.634 1.00 63.53 99 LYS A C 1
ATOM 758 O O . LYS A 1 99 ? 12.771 -13.648 -3.766 1.00 63.53 99 LYS A O 1
ATOM 763 N N . LYS A 1 100 ? 12.587 -15.180 -5.426 1.00 69.12 100 LYS A N 1
ATOM 764 C CA . LYS A 1 100 ? 11.141 -15.404 -5.313 1.00 69.12 100 LYS A CA 1
ATOM 765 C C . LYS A 1 100 ? 10.801 -15.910 -3.911 1.00 69.12 100 LYS A C 1
ATOM 767 O O . LYS A 1 100 ? 11.347 -16.910 -3.448 1.00 69.12 100 LYS A O 1
ATOM 772 N N . HIS A 1 101 ? 9.922 -15.195 -3.225 1.00 77.31 101 HIS A N 1
ATOM 773 C CA . HIS A 1 101 ? 9.393 -15.566 -1.920 1.00 77.31 101 HIS A CA 1
ATOM 774 C C . HIS A 1 101 ? 7.890 -15.341 -1.959 1.00 77.31 101 HIS A C 1
ATOM 776 O O . HIS A 1 101 ? 7.445 -14.274 -2.380 1.00 77.31 1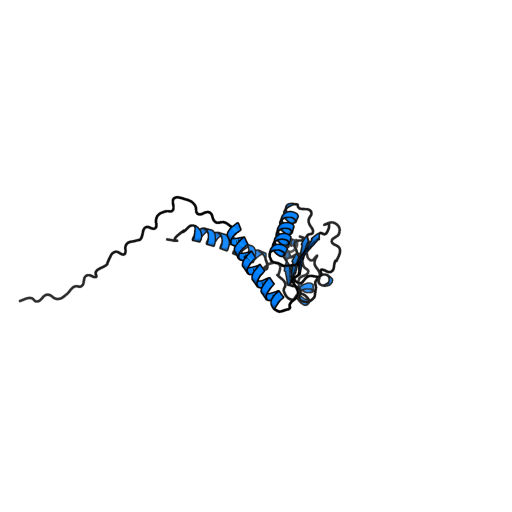01 HIS A O 1
ATOM 782 N N . LYS A 1 102 ? 7.121 -16.344 -1.540 1.00 84.75 102 LYS A N 1
ATOM 783 C CA . LYS A 1 102 ? 5.674 -16.210 -1.434 1.00 84.75 102 LYS A CA 1
ATOM 784 C C . LYS A 1 102 ? 5.352 -15.325 -0.237 1.00 84.75 102 LYS A C 1
ATOM 786 O O . LYS A 1 102 ? 5.739 -15.647 0.878 1.00 84.75 102 LYS A O 1
ATOM 791 N N . ILE A 1 103 ? 4.665 -14.224 -0.488 1.00 87.50 103 ILE A N 1
ATOM 792 C CA . ILE A 1 103 ? 4.285 -13.229 0.507 1.00 87.50 103 ILE A CA 1
ATOM 793 C C . ILE A 1 103 ? 2.917 -13.628 1.040 1.00 87.50 103 ILE A C 1
ATOM 795 O O . ILE A 1 103 ? 1.977 -13.810 0.266 1.00 87.50 103 ILE A O 1
ATOM 799 N N . LEU A 1 104 ? 2.818 -13.812 2.353 1.00 87.06 104 LEU A N 1
ATOM 800 C CA . LEU A 1 104 ? 1.585 -14.232 3.006 1.00 87.06 104 LEU A CA 1
ATOM 801 C C . LEU A 1 104 ? 0.921 -13.027 3.680 1.00 87.06 104 LEU A C 1
ATOM 803 O O . LEU A 1 104 ? 1.026 -12.866 4.891 1.00 87.06 104 LEU A O 1
ATOM 807 N N . ALA A 1 105 ? 0.288 -12.157 2.890 1.00 88.31 105 ALA A N 1
ATOM 808 C CA . ALA A 1 105 ? -0.338 -10.937 3.387 1.00 88.31 105 ALA A CA 1
ATOM 809 C C . ALA A 1 105 ? -1.588 -10.532 2.613 1.00 88.31 105 ALA 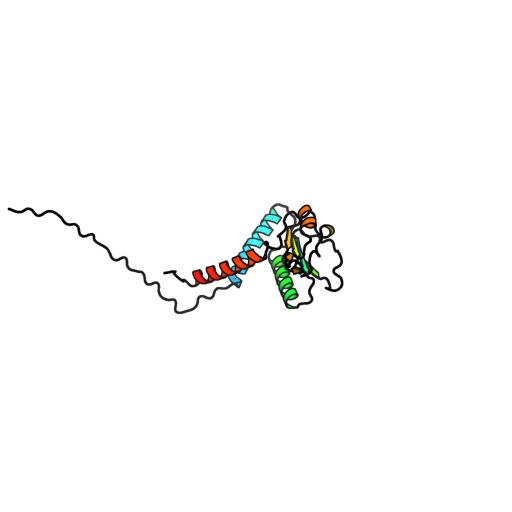A C 1
ATOM 811 O O . ALA A 1 105 ? -1.658 -10.702 1.394 1.00 88.31 105 ALA A O 1
ATOM 812 N N . ASP A 1 106 ? -2.511 -9.897 3.335 1.00 88.94 106 ASP A N 1
ATOM 813 C CA . ASP A 1 106 ? -3.712 -9.284 2.774 1.00 88.94 106 ASP A CA 1
ATOM 814 C C . ASP A 1 106 ? -3.361 -8.014 1.990 1.00 88.94 106 ASP A C 1
ATOM 816 O O . ASP A 1 106 ? -3.991 -7.709 0.979 1.00 88.94 106 ASP A O 1
ATOM 820 N N . ILE A 1 107 ? -2.337 -7.277 2.441 1.00 91.50 107 ILE A N 1
ATOM 821 C CA . ILE A 1 107 ? -1.850 -6.051 1.804 1.00 91.50 107 ILE A CA 1
ATOM 822 C C . ILE A 1 107 ? -0.352 -6.182 1.527 1.00 91.50 107 ILE A C 1
ATOM 824 O O . ILE A 1 107 ? 0.443 -6.447 2.432 1.00 91.50 107 ILE A O 1
ATOM 828 N N . VAL A 1 108 ? 0.047 -5.941 0.279 1.00 91.94 108 VAL A N 1
ATOM 829 C CA . VAL A 1 108 ? 1.443 -5.962 -0.171 1.00 91.94 108 VAL A CA 1
ATOM 830 C C . VAL A 1 108 ? 1.820 -4.596 -0.730 1.00 91.94 108 VAL A C 1
ATOM 832 O O . VAL A 1 108 ? 1.206 -4.129 -1.685 1.00 91.94 108 VAL A O 1
ATOM 835 N N . ILE A 1 109 ? 2.856 -3.966 -0.173 1.00 91.50 109 ILE A N 1
ATOM 836 C CA . ILE A 1 109 ? 3.426 -2.716 -0.703 1.00 91.50 109 ILE A CA 1
ATOM 837 C C . ILE A 1 109 ? 4.783 -3.013 -1.343 1.00 91.50 109 ILE A C 1
ATOM 839 O O . ILE A 1 109 ? 5.685 -3.526 -0.673 1.00 91.50 109 ILE A O 1
ATOM 843 N N . THR A 1 110 ? 4.949 -2.656 -2.620 1.00 89.44 110 THR A N 1
ATOM 844 C CA . THR A 1 110 ? 6.206 -2.854 -3.360 1.00 89.44 110 THR A CA 1
ATOM 845 C C . THR A 1 110 ? 6.949 -1.535 -3.562 1.00 89.44 110 THR A C 1
ATOM 847 O O . THR A 1 110 ? 6.396 -0.581 -4.111 1.00 89.44 110 THR A O 1
ATOM 850 N N . ALA A 1 111 ? 8.211 -1.490 -3.129 1.00 86.75 111 ALA A N 1
ATOM 851 C CA . ALA A 1 111 ? 9.126 -0.363 -3.331 1.00 86.75 111 ALA A CA 1
ATOM 852 C C . ALA A 1 111 ? 10.554 -0.884 -3.584 1.00 86.75 111 ALA A C 1
ATOM 854 O O . ALA A 1 111 ? 11.500 -0.610 -2.845 1.00 86.75 111 ALA A O 1
ATOM 855 N N . THR A 1 112 ? 10.675 -1.727 -4.603 1.00 85.00 112 THR A N 1
ATOM 856 C CA . THR A 1 112 ? 11.891 -2.456 -4.967 1.00 85.00 112 THR A CA 1
ATOM 857 C C . THR A 1 112 ? 12.758 -1.689 -5.964 1.00 85.00 112 THR A C 1
ATOM 859 O O . THR A 1 112 ? 13.973 -1.851 -5.938 1.00 85.00 112 THR A O 1
ATOM 862 N N . GLY A 1 113 ? 12.162 -0.844 -6.816 1.00 86.56 113 GLY A N 1
ATOM 863 C CA . GLY A 1 113 ? 12.890 -0.140 -7.877 1.00 86.56 113 GLY A CA 1
ATOM 864 C C . GLY A 1 113 ? 13.433 -1.073 -8.965 1.00 86.56 113 GLY A C 1
ATOM 865 O O . GLY A 1 113 ? 14.403 -0.737 -9.644 1.00 86.56 113 GLY A O 1
ATOM 866 N N . ILE A 1 114 ? 12.851 -2.269 -9.094 1.00 87.50 114 ILE A N 1
ATOM 867 C CA . ILE A 1 114 ? 13.238 -3.282 -10.074 1.00 87.50 114 ILE A CA 1
ATOM 868 C C . ILE A 1 114 ? 11.991 -3.631 -10.897 1.00 87.50 114 ILE A C 1
ATOM 870 O O . ILE A 1 114 ? 11.034 -4.174 -10.336 1.00 87.50 114 ILE A O 1
ATOM 874 N N . PRO A 1 115 ? 11.985 -3.354 -12.217 1.00 90.75 115 PRO A N 1
ATOM 875 C CA . PRO A 1 115 ? 10.860 -3.664 -13.093 1.00 90.75 115 PRO A CA 1
ATOM 876 C C . PRO A 1 115 ? 10.383 -5.111 -12.978 1.00 90.75 115 PRO A C 1
ATOM 878 O O . PRO A 1 115 ? 11.191 -6.035 -13.079 1.00 90.75 115 PRO A O 1
ATOM 881 N N . ASN A 1 116 ? 9.067 -5.301 -12.846 1.00 91.56 116 ASN A N 1
ATOM 882 C CA . ASN A 1 116 ? 8.398 -6.609 -12.909 1.00 91.56 116 ASN A CA 1
ATOM 883 C C . ASN A 1 116 ? 8.938 -7.674 -11.934 1.00 91.56 116 ASN A C 1
ATOM 885 O O . ASN A 1 116 ? 8.763 -8.872 -12.160 1.00 91.56 116 ASN A O 1
ATOM 889 N N . LEU A 1 117 ? 9.606 -7.265 -10.853 1.00 91.31 117 LEU A N 1
ATOM 890 C CA . LEU A 1 117 ? 10.197 -8.200 -9.904 1.00 91.31 117 LEU A CA 1
ATOM 891 C C . LEU A 1 117 ? 9.135 -9.017 -9.156 1.00 91.31 117 LEU A C 1
ATOM 893 O O . LEU A 1 117 ? 9.306 -10.215 -8.915 1.00 91.31 117 LEU A O 1
ATOM 897 N N . THR A 1 118 ? 8.044 -8.363 -8.764 1.00 91.06 118 THR A N 1
ATOM 898 C CA . THR A 1 118 ? 6.952 -9.002 -8.029 1.00 91.06 118 THR A CA 1
ATOM 899 C C . THR A 1 118 ? 6.019 -9.690 -9.015 1.00 91.06 118 THR A C 1
ATOM 901 O O . THR A 1 118 ? 5.366 -9.033 -9.819 1.00 91.06 118 THR A O 1
ATOM 904 N N . THR A 1 119 ? 5.954 -11.017 -8.943 1.00 94.00 119 THR A N 1
ATOM 905 C CA . THR A 1 119 ? 5.227 -11.871 -9.896 1.00 94.00 119 THR A CA 1
ATOM 906 C C . THR A 1 119 ? 4.041 -12.579 -9.237 1.00 94.00 119 THR A C 1
ATOM 908 O O . THR A 1 119 ? 3.947 -12.656 -8.010 1.00 94.00 119 THR A O 1
ATOM 911 N N . ALA A 1 120 ? 3.113 -13.111 -10.040 1.00 92.94 120 ALA A N 1
ATOM 912 C CA . ALA A 1 120 ? 1.864 -13.717 -9.560 1.00 92.94 120 ALA A CA 1
ATOM 913 C C . ALA A 1 120 ? 2.061 -14.879 -8.566 1.00 92.94 120 ALA A C 1
ATOM 915 O O . ALA A 1 120 ? 1.247 -15.077 -7.659 1.00 92.94 120 ALA A O 1
ATOM 916 N N . ASP A 1 121 ? 3.148 -15.648 -8.688 1.00 92.62 121 ASP A N 1
ATOM 917 C CA . ASP A 1 121 ? 3.456 -16.742 -7.759 1.00 92.62 121 ASP A CA 1
ATOM 918 C C . ASP A 1 121 ? 3.817 -16.252 -6.345 1.00 92.62 121 ASP A C 1
ATOM 920 O O . ASP A 1 121 ? 3.639 -16.989 -5.371 1.00 92.62 121 ASP A O 1
ATOM 924 N N . MET A 1 122 ? 4.226 -14.986 -6.219 1.00 92.81 122 MET A N 1
ATOM 925 C CA . MET A 1 122 ? 4.590 -14.363 -4.948 1.00 92.81 122 MET A CA 1
ATOM 926 C C . MET A 1 122 ? 3.384 -13.829 -4.168 1.00 92.81 122 MET A C 1
ATOM 928 O O . MET A 1 122 ? 3.478 -13.692 -2.954 1.00 92.81 122 MET A O 1
ATOM 932 N N . ILE A 1 123 ? 2.265 -13.528 -4.829 1.00 93.69 123 ILE A N 1
ATOM 933 C CA . ILE A 1 123 ? 1.109 -12.840 -4.229 1.00 93.69 123 ILE A CA 1
ATOM 934 C C . ILE A 1 123 ? 0.066 -13.851 -3.730 1.00 93.69 123 ILE A C 1
ATOM 936 O O . ILE A 1 123 ? -0.071 -14.932 -4.301 1.00 93.69 123 ILE A O 1
ATOM 940 N N . GLN A 1 124 ? -0.657 -13.554 -2.649 1.00 91.25 124 GLN A N 1
ATOM 941 C CA . GLN A 1 124 ? -1.810 -14.355 -2.215 1.00 91.25 124 GLN A CA 1
ATOM 942 C C . GLN A 1 124 ? -3.058 -14.038 -3.046 1.00 91.25 124 GLN A C 1
ATOM 944 O O . GLN A 1 124 ? -3.224 -12.925 -3.532 1.00 91.25 124 GLN A O 1
ATOM 949 N N . GLU A 1 125 ? -3.936 -15.028 -3.206 1.00 93.12 125 GLU A N 1
ATOM 950 C CA . GLU A 1 125 ? -5.244 -14.816 -3.835 1.00 93.12 125 GLU A CA 1
ATOM 951 C C . GLU A 1 125 ? -6.035 -13.757 -3.061 1.00 93.12 125 GLU A C 1
ATOM 953 O O . GLU A 1 125 ? -6.088 -13.811 -1.832 1.00 93.12 125 GLU A O 1
ATOM 958 N N . GLY A 1 126 ? -6.627 -12.796 -3.768 1.00 91.12 126 GLY A N 1
ATOM 959 C CA . GLY A 1 126 ? -7.429 -11.730 -3.166 1.00 91.12 126 GLY A CA 1
ATOM 960 C C . GLY A 1 126 ? -6.631 -10.623 -2.468 1.00 91.12 126 GLY A C 1
ATOM 961 O O . GLY A 1 126 ? -7.233 -9.651 -2.018 1.00 91.12 126 GLY A O 1
ATOM 962 N N . ALA A 1 127 ? -5.297 -10.705 -2.415 1.00 92.44 127 ALA A N 1
ATOM 963 C CA . ALA A 1 127 ? -4.477 -9.676 -1.780 1.00 92.44 127 ALA A CA 1
ATOM 964 C C . ALA A 1 127 ? -4.605 -8.314 -2.486 1.00 92.44 127 ALA A C 1
ATOM 966 O O . ALA A 1 127 ? -4.787 -8.232 -3.704 1.00 92.44 127 ALA A O 1
ATOM 967 N N . THR A 1 128 ? -4.460 -7.236 -1.720 1.00 94.88 128 THR A N 1
ATOM 968 C CA . THR A 1 128 ? -4.353 -5.863 -2.218 1.00 94.88 128 THR A CA 1
ATOM 969 C C . THR A 1 128 ? -2.889 -5.522 -2.473 1.00 94.88 128 THR A C 1
ATOM 971 O O . THR A 1 128 ? -2.071 -5.544 -1.555 1.00 94.88 128 THR A O 1
ATOM 974 N N . VAL A 1 129 ? -2.547 -5.172 -3.712 1.00 93.69 129 VAL A N 1
ATOM 975 C CA . VAL A 1 129 ? -1.175 -4.867 -4.133 1.00 93.69 129 VAL A CA 1
ATOM 976 C C . VAL A 1 129 ? -1.021 -3.376 -4.432 1.00 93.69 129 VAL A C 1
ATOM 978 O O . VAL A 1 129 ? -1.569 -2.845 -5.398 1.00 93.69 129 VAL A O 1
ATOM 981 N N . ILE A 1 130 ? -0.218 -2.697 -3.618 1.00 92.62 130 ILE A N 1
ATOM 982 C CA . ILE A 1 130 ? 0.117 -1.282 -3.767 1.00 92.62 130 ILE A CA 1
ATOM 983 C C . ILE A 1 130 ? 1.504 -1.172 -4.408 1.00 92.62 130 ILE A C 1
ATOM 985 O O . ILE A 1 130 ? 2.541 -1.309 -3.754 1.00 92.62 130 ILE A O 1
ATOM 989 N N . ASN A 1 131 ? 1.505 -0.916 -5.711 1.00 89.56 131 ASN A N 1
ATOM 990 C CA . ASN A 1 131 ? 2.685 -0.748 -6.548 1.00 89.56 131 ASN A CA 1
ATOM 991 C C . ASN A 1 131 ? 3.190 0.701 -6.490 1.00 89.56 131 ASN A C 1
ATOM 993 O O . ASN A 1 131 ? 2.624 1.592 -7.128 1.00 89.56 131 ASN A O 1
ATOM 997 N N . VAL A 1 132 ? 4.236 0.939 -5.693 1.00 88.00 132 VAL A N 1
ATOM 998 C CA . VAL A 1 132 ? 4.813 2.280 -5.480 1.00 88.00 132 VAL A CA 1
ATOM 999 C C . VAL A 1 132 ? 6.042 2.521 -6.356 1.00 88.00 132 VAL A C 1
ATOM 1001 O O . VAL A 1 132 ? 6.355 3.670 -6.665 1.00 88.00 132 VAL A O 1
ATOM 1004 N N . GLY A 1 133 ? 6.746 1.461 -6.755 1.00 85.56 133 GLY A N 1
ATOM 1005 C CA . GLY A 1 133 ? 7.940 1.582 -7.580 1.00 85.56 133 GLY A CA 1
ATOM 1006 C C . GLY A 1 133 ? 7.656 2.198 -8.941 1.00 85.56 133 GLY A C 1
ATOM 1007 O O . GLY A 1 133 ? 6.654 1.900 -9.587 1.00 85.56 133 GLY A O 1
ATOM 1008 N N . ILE A 1 134 ? 8.559 3.073 -9.374 1.00 88.44 134 ILE A N 1
ATOM 1009 C CA . ILE A 1 134 ? 8.510 3.725 -10.678 1.00 88.44 134 ILE A CA 1
ATOM 1010 C C . ILE A 1 134 ? 9.869 3.530 -11.326 1.00 88.44 134 ILE A C 1
ATOM 1012 O O . ILE A 1 134 ? 10.872 4.079 -10.868 1.00 88.44 134 ILE A O 1
ATOM 1016 N N . ASN A 1 135 ? 9.880 2.790 -12.424 1.00 90.00 135 ASN A N 1
ATOM 1017 C CA . ASN A 1 135 ? 11.075 2.462 -13.173 1.00 90.00 135 ASN A CA 1
ATOM 1018 C C . ASN A 1 135 ? 10.950 3.015 -14.594 1.00 90.00 135 ASN A C 1
ATOM 1020 O O . ASN A 1 135 ? 9.894 2.914 -15.219 1.00 90.00 135 ASN A O 1
ATOM 1024 N N . ARG A 1 136 ? 12.029 3.613 -15.106 1.00 91.31 136 ARG A N 1
ATOM 1025 C CA . ARG A 1 136 ? 12.120 4.075 -16.498 1.00 91.31 136 ARG A CA 1
ATOM 1026 C C . ARG A 1 136 ? 12.810 3.002 -17.327 1.00 91.31 136 ARG A C 1
ATOM 1028 O O . ARG A 1 136 ? 13.991 2.734 -17.115 1.00 91.31 136 ARG A O 1
ATOM 1035 N N . VAL A 1 137 ? 12.080 2.413 -18.263 1.00 88.25 137 VAL A N 1
ATOM 1036 C CA . VAL A 1 137 ? 12.634 1.497 -19.267 1.00 88.25 137 VAL A CA 1
ATOM 1037 C C . VAL A 1 137 ? 12.883 2.295 -20.539 1.00 88.25 137 VAL A C 1
ATOM 1039 O O . VAL A 1 137 ? 12.057 3.129 -20.897 1.00 88.25 137 VAL A O 1
ATOM 1042 N N . HIS A 1 138 ? 14.035 2.085 -21.171 1.00 89.31 138 HIS A N 1
ATOM 1043 C CA . HIS A 1 138 ? 14.414 2.759 -22.413 1.00 89.31 138 HIS A CA 1
ATOM 1044 C C . HIS A 1 138 ? 13.960 1.921 -23.619 1.00 89.31 138 HIS A C 1
ATOM 1046 O O . HIS A 1 138 ? 13.866 0.702 -23.512 1.00 89.31 138 HIS A O 1
ATOM 1052 N N . ASP A 1 139 ? 13.695 2.595 -24.741 1.00 79.50 139 ASP A N 1
ATOM 1053 C CA . ASP A 1 139 ? 13.367 2.012 -26.052 1.00 79.50 139 ASP A CA 1
ATOM 1054 C C . ASP A 1 139 ? 12.088 1.144 -26.132 1.00 79.50 139 ASP A C 1
ATOM 1056 O O . ASP A 1 139 ? 12.169 -0.080 -26.250 1.00 79.50 139 ASP A O 1
ATOM 1060 N N . PRO A 1 140 ? 10.881 1.755 -26.169 1.00 82.62 140 PRO A N 1
ATOM 1061 C CA . PRO A 1 140 ? 10.573 3.180 -25.992 1.00 82.62 140 PRO A CA 1
ATOM 1062 C C . PRO A 1 140 ? 10.551 3.589 -24.512 1.00 82.62 140 PRO A C 1
ATOM 1064 O O . PRO A 1 140 ? 10.266 2.771 -23.638 1.00 82.62 140 PRO A O 1
ATOM 1067 N N . VAL A 1 141 ? 10.791 4.878 -24.223 1.00 88.00 141 VAL A N 1
ATOM 1068 C CA . VAL A 1 141 ? 10.764 5.401 -22.845 1.00 88.00 141 VAL A CA 1
ATOM 1069 C C . VAL A 1 141 ? 9.387 5.188 -22.224 1.00 88.00 141 VAL A C 1
ATOM 1071 O O . VAL A 1 141 ? 8.434 5.899 -22.539 1.00 88.00 141 VAL A O 1
ATOM 1074 N N . THR A 1 142 ? 9.301 4.219 -21.318 1.00 89.81 142 THR A N 1
ATOM 1075 C CA . THR A 1 142 ? 8.052 3.817 -20.668 1.00 89.81 142 THR A CA 1
ATOM 1076 C C . THR A 1 142 ? 8.254 3.760 -19.162 1.00 89.81 142 THR A C 1
ATOM 1078 O O . THR A 1 142 ? 9.325 3.393 -18.670 1.00 89.81 142 THR A O 1
ATOM 1081 N N . LEU A 1 143 ? 7.216 4.142 -18.419 1.00 90.94 143 LEU A N 1
ATOM 1082 C CA . LEU A 1 143 ? 7.171 3.953 -16.977 1.00 90.94 143 LEU A CA 1
ATOM 1083 C C . LEU A 1 143 ? 6.542 2.604 -16.665 1.00 90.94 143 LEU A C 1
ATOM 1085 O O . LEU A 1 143 ? 5.421 2.336 -17.085 1.00 90.94 143 LEU A O 1
ATOM 1089 N N . VAL A 1 144 ? 7.257 1.789 -15.903 1.00 92.25 144 VAL A N 1
ATOM 1090 C CA . VAL A 1 144 ? 6.772 0.497 -15.413 1.00 92.25 144 VAL A CA 1
ATOM 1091 C C . VAL A 1 144 ? 6.983 0.411 -13.911 1.00 92.25 144 VAL A C 1
ATOM 1093 O O . VAL A 1 144 ? 7.899 1.027 -13.363 1.00 92.25 144 VAL A O 1
ATOM 1096 N N . GLY A 1 145 ? 6.114 -0.330 -13.235 1.00 91.00 145 GLY A N 1
ATOM 1097 C CA . GLY A 1 145 ? 6.218 -0.529 -11.795 1.00 91.00 145 GLY A CA 1
ATOM 1098 C C . GLY A 1 145 ? 7.124 -1.693 -11.413 1.00 91.00 145 GLY A C 1
ATOM 1099 O O . GLY A 1 145 ? 7.800 -2.288 -12.252 1.00 91.00 145 GLY A O 1
ATOM 1100 N N . ASP A 1 146 ? 7.102 -2.042 -10.132 1.00 92.00 146 ASP A N 1
ATOM 1101 C CA . ASP A 1 146 ? 7.866 -3.177 -9.589 1.00 92.00 146 ASP A CA 1
ATOM 1102 C C . ASP A 1 146 ? 7.168 -4.529 -9.770 1.00 92.00 146 ASP A C 1
ATOM 1104 O O . ASP A 1 146 ? 7.699 -5.580 -9.410 1.00 92.00 146 ASP A O 1
ATOM 1108 N N . VAL A 1 147 ? 5.933 -4.496 -10.256 1.00 93.62 147 VAL A N 1
ATOM 1109 C CA . VAL A 1 147 ? 5.013 -5.627 -10.289 1.00 93.62 147 VAL A CA 1
ATOM 1110 C C . VAL A 1 147 ? 4.742 -5.997 -11.737 1.00 93.62 147 VAL A C 1
ATOM 1112 O O . VAL A 1 147 ? 4.421 -5.118 -12.537 1.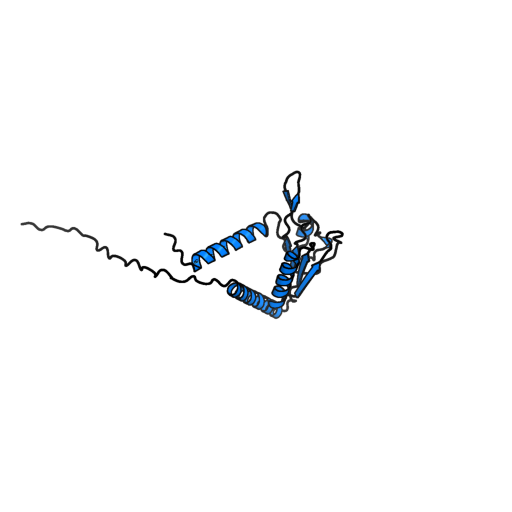00 93.62 147 VAL A O 1
ATOM 1115 N N . ASP A 1 148 ? 4.817 -7.291 -12.046 1.00 94.25 148 ASP A N 1
ATOM 1116 C CA . ASP A 1 148 ? 4.244 -7.858 -13.266 1.00 94.25 148 ASP A CA 1
ATOM 1117 C C . ASP A 1 148 ? 2.715 -7.724 -13.201 1.00 94.25 148 ASP A C 1
ATOM 1119 O O . ASP A 1 148 ? 2.005 -8.559 -12.634 1.00 94.25 148 ASP A O 1
ATOM 1123 N N . PHE A 1 149 ? 2.219 -6.601 -13.718 1.00 94.62 149 PHE A N 1
ATOM 1124 C CA . PHE A 1 149 ? 0.829 -6.188 -13.565 1.00 94.62 149 PHE A CA 1
ATOM 1125 C C . PHE A 1 149 ? -0.147 -7.193 -14.183 1.00 94.62 149 PHE A C 1
ATOM 1127 O O . PHE A 1 149 ? -1.160 -7.516 -13.567 1.00 94.62 149 PHE A O 1
ATOM 1134 N N . GLU A 1 150 ? 0.162 -7.719 -15.369 1.00 95.06 150 GLU A N 1
ATOM 1135 C CA . GLU A 1 150 ? -0.731 -8.620 -16.102 1.00 95.06 150 GLU A CA 1
ATOM 1136 C C . GLU A 1 150 ? -0.879 -9.981 -15.425 1.00 95.06 150 GLU A C 1
ATOM 1138 O O . GLU A 1 150 ? -1.986 -10.523 -15.371 1.00 95.06 150 GLU A O 1
ATOM 1143 N N . GLY A 1 151 ? 0.211 -10.519 -14.874 1.00 94.44 151 GLY A N 1
ATOM 1144 C CA . GLY A 1 151 ? 0.152 -11.744 -14.085 1.00 94.44 151 GLY A CA 1
ATOM 1145 C C . GLY A 1 151 ? -0.549 -11.524 -12.744 1.00 94.44 151 GLY A C 1
ATOM 1146 O O . GLY A 1 151 ? -1.422 -12.300 -12.354 1.00 94.44 151 GLY A O 1
ATOM 1147 N N . VAL A 1 152 ? -0.188 -10.460 -12.022 1.00 95.25 152 VAL A N 1
ATOM 1148 C CA . VAL A 1 152 ? -0.689 -10.232 -10.658 1.00 95.25 152 VAL A CA 1
ATOM 1149 C C . VAL A 1 152 ? -2.155 -9.796 -10.637 1.00 95.25 152 VAL A C 1
ATOM 1151 O O . VAL A 1 152 ? -2.879 -10.217 -9.735 1.00 95.25 152 VAL A O 1
ATOM 1154 N N . ARG A 1 153 ? -2.645 -9.035 -11.628 1.00 95.88 153 ARG A N 1
ATOM 1155 C CA . ARG A 1 153 ? -4.058 -8.598 -11.675 1.00 95.88 153 ARG A CA 1
ATOM 1156 C C . ARG A 1 153 ? -5.063 -9.746 -11.784 1.00 95.88 153 ARG A C 1
ATOM 1158 O O . ARG A 1 153 ? -6.234 -9.544 -11.501 1.00 95.88 153 ARG A O 1
ATOM 1165 N N . GLN A 1 154 ? -4.621 -10.929 -12.215 1.00 94.12 154 GLN A N 1
ATOM 1166 C CA . GLN A 1 154 ? -5.468 -12.125 -12.291 1.00 94.12 154 GLN A CA 1
ATOM 1167 C C . GLN A 1 154 ? -5.671 -12.793 -10.925 1.00 94.12 154 GLN A C 1
ATOM 1169 O O . GLN A 1 154 ? -6.518 -13.669 -10.807 1.00 94.12 154 GLN A O 1
ATOM 1174 N N . LYS A 1 155 ? -4.876 -12.401 -9.922 1.00 93.12 155 LYS A N 1
ATOM 1175 C CA . LYS A 1 155 ? -4.795 -13.036 -8.602 1.00 93.12 155 LYS A CA 1
ATOM 1176 C C . LYS A 1 155 ? -5.129 -12.083 -7.457 1.00 93.12 155 LYS A C 1
ATOM 1178 O O . LYS A 1 155 ? -5.728 -12.470 -6.457 1.00 93.12 155 LYS A O 1
ATOM 1183 N N . ALA A 1 156 ? -4.668 -10.842 -7.569 1.00 93.81 156 ALA A N 1
ATOM 1184 C CA . ALA A 1 156 ? -4.911 -9.801 -6.586 1.00 93.81 156 ALA A CA 1
ATOM 1185 C C . ALA A 1 156 ? -6.385 -9.370 -6.616 1.00 93.81 156 ALA A C 1
ATOM 1187 O O . ALA A 1 156 ? -6.969 -9.231 -7.688 1.00 93.81 156 ALA A O 1
ATOM 1188 N N . GLY A 1 157 ? -6.966 -9.101 -5.446 1.00 93.62 157 GLY A N 1
ATOM 1189 C CA . GLY A 1 157 ? -8.304 -8.507 -5.357 1.00 93.62 157 GLY A CA 1
ATOM 1190 C C . GLY A 1 157 ? -8.298 -7.036 -5.778 1.00 93.62 157 GLY A C 1
ATOM 1191 O O . GLY A 1 157 ? -9.242 -6.552 -6.397 1.00 93.62 157 GLY A O 1
ATOM 1192 N N . TYR A 1 158 ? -7.190 -6.343 -5.496 1.00 95.12 158 TYR A N 1
ATOM 1193 C CA . TYR A 1 158 ? -6.952 -4.954 -5.881 1.00 95.12 158 TYR A CA 1
ATOM 1194 C C . TYR A 1 158 ? -5.483 -4.763 -6.258 1.00 95.12 158 TYR A C 1
ATOM 1196 O O . TYR A 1 158 ? -4.595 -5.322 -5.617 1.00 95.12 158 TYR A O 1
ATOM 1204 N N . ILE A 1 159 ? -5.205 -3.946 -7.273 1.00 94.00 159 ILE A N 1
ATOM 1205 C CA . ILE A 1 159 ? -3.839 -3.605 -7.682 1.00 94.00 159 ILE A CA 1
ATOM 1206 C C . ILE A 1 159 ? -3.772 -2.172 -8.211 1.00 94.00 159 ILE A C 1
ATOM 1208 O O . ILE A 1 159 ? -4.631 -1.748 -8.983 1.00 94.00 159 ILE A O 1
ATOM 1212 N N . THR A 1 160 ? -2.742 -1.416 -7.829 1.00 94.12 160 THR A N 1
ATOM 1213 C CA . THR A 1 160 ? -2.508 -0.075 -8.391 1.00 94.12 160 THR A CA 1
ATOM 1214 C C . THR A 1 160 ? -1.668 -0.150 -9.676 1.00 94.12 160 THR A C 1
ATOM 1216 O O . THR A 1 160 ? -0.597 -0.767 -9.652 1.00 94.12 160 THR A O 1
ATOM 1219 N N . PRO A 1 161 ? -2.078 0.497 -10.785 1.00 93.75 161 PRO A N 1
ATOM 1220 C CA . PRO A 1 161 ? -1.309 0.494 -12.026 1.00 93.75 161 PRO A CA 1
ATOM 1221 C C . PRO A 1 161 ? -0.091 1.423 -11.945 1.00 93.75 161 PRO A C 1
ATOM 1223 O O . PRO A 1 161 ? -0.059 2.385 -11.173 1.00 93.75 161 PRO A O 1
ATOM 1226 N N . VAL A 1 162 ? 0.903 1.163 -12.792 1.00 89.19 162 VAL A N 1
ATOM 1227 C CA . VAL A 1 162 ? 2.002 2.095 -13.058 1.00 89.19 162 VAL A CA 1
ATOM 1228 C C . VAL A 1 162 ? 2.157 2.223 -14.575 1.00 89.19 162 VAL A C 1
ATOM 1230 O O . VAL A 1 162 ? 2.387 1.204 -15.224 1.00 89.19 162 VAL A O 1
ATOM 1233 N N . PRO A 1 163 ? 2.050 3.442 -15.141 1.00 88.88 163 PRO A N 1
ATOM 1234 C CA . PRO A 1 163 ? 1.722 4.709 -14.473 1.00 88.88 163 PRO A CA 1
ATOM 1235 C C . PRO A 1 163 ? 0.244 4.793 -14.030 1.00 88.88 163 PRO A C 1
ATOM 1237 O O . PRO A 1 163 ? -0.566 3.931 -14.346 1.00 88.88 163 PRO A O 1
ATOM 1240 N N . GLY A 1 164 ? -0.112 5.856 -13.300 1.00 85.25 164 GLY A N 1
ATOM 1241 C CA . GLY A 1 164 ? -1.514 6.196 -13.007 1.00 85.25 164 GLY A CA 1
ATOM 1242 C C . GLY A 1 164 ? -2.067 5.742 -11.651 1.00 85.25 164 GLY A C 1
ATOM 1243 O O . GLY A 1 164 ? -3.193 6.097 -11.329 1.00 85.25 164 GLY A O 1
ATOM 1244 N N . GLY A 1 165 ? -1.300 5.003 -10.844 1.00 88.31 165 GLY A N 1
ATOM 1245 C CA . GLY A 1 165 ? -1.694 4.594 -9.492 1.00 88.31 165 GLY A CA 1
ATOM 1246 C C . GLY A 1 165 ? -1.318 5.616 -8.416 1.00 88.31 165 GLY A C 1
ATOM 1247 O O . GLY A 1 165 ? -1.935 6.668 -8.279 1.00 88.31 165 GLY A O 1
ATOM 1248 N N . ILE A 1 166 ? -0.279 5.310 -7.635 1.00 85.75 166 ILE A N 1
ATOM 1249 C CA . ILE A 1 166 ? 0.095 6.091 -6.442 1.00 85.75 166 ILE A CA 1
ATOM 1250 C C . ILE A 1 166 ? 0.665 7.479 -6.771 1.00 85.75 166 ILE A C 1
ATOM 1252 O O . ILE A 1 166 ? 0.484 8.413 -5.994 1.00 85.75 166 ILE A O 1
ATOM 1256 N N . GLY A 1 167 ? 1.320 7.645 -7.924 1.00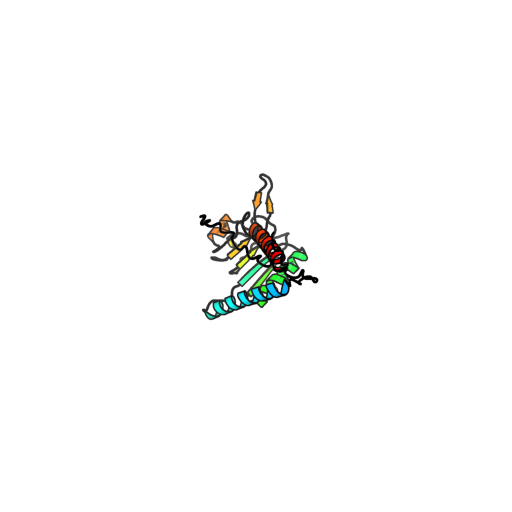 81.12 167 GLY A N 1
ATOM 1257 C CA . GLY A 1 167 ? 1.937 8.917 -8.324 1.00 81.12 167 GLY A CA 1
ATOM 1258 C C . GLY A 1 167 ? 0.954 10.099 -8.348 1.00 81.12 167 GLY A C 1
ATOM 1259 O O . GLY A 1 167 ? 1.177 11.067 -7.621 1.00 81.12 167 GLY A O 1
ATOM 1260 N N . PRO A 1 168 ? -0.146 10.031 -9.126 1.00 82.94 168 PRO A N 1
ATOM 1261 C CA . PRO A 1 168 ? -1.177 11.071 -9.130 1.00 82.94 168 PRO A CA 1
ATOM 1262 C C . PRO A 1 168 ? -1.798 11.327 -7.751 1.00 82.94 168 PRO A C 1
ATOM 1264 O O . PRO A 1 168 ? -1.970 12.481 -7.369 1.00 82.94 168 PRO A O 1
ATOM 1267 N N . VAL A 1 169 ? -2.060 10.271 -6.970 1.00 77.81 169 VAL A N 1
ATOM 1268 C CA . VAL A 1 169 ? -2.595 10.397 -5.602 1.00 77.81 169 VAL A CA 1
ATOM 1269 C C . VAL A 1 169 ? -1.636 11.184 -4.710 1.00 77.81 169 VAL A C 1
ATOM 1271 O O . VAL A 1 169 ? -2.068 12.069 -3.981 1.00 77.81 169 VAL A O 1
ATOM 1274 N N . ALA A 1 170 ? -0.330 10.925 -4.798 1.00 79.25 170 ALA A N 1
ATOM 1275 C CA . ALA A 1 170 ? 0.668 11.655 -4.023 1.00 79.25 170 ALA A CA 1
ATOM 1276 C C . ALA A 1 170 ? 0.742 13.145 -4.405 1.00 79.25 170 ALA A C 1
ATOM 1278 O O . ALA A 1 170 ? 0.975 13.979 -3.530 1.00 79.25 170 ALA A O 1
ATOM 1279 N N . VAL A 1 171 ? 0.526 13.488 -5.682 1.00 75.31 171 VAL A N 1
ATOM 1280 C CA . VAL A 1 171 ? 0.444 14.888 -6.134 1.00 75.31 171 VAL A CA 1
ATOM 1281 C C . VAL A 1 171 ? -0.789 15.560 -5.541 1.00 75.31 171 VAL A C 1
ATOM 1283 O O . VAL A 1 171 ? -0.645 16.586 -4.882 1.00 75.31 171 VAL A O 1
ATOM 1286 N N . VAL A 1 172 ? -1.964 14.940 -5.680 1.00 71.44 172 VAL A N 1
ATOM 1287 C CA . VAL A 1 172 ? -3.221 15.491 -5.151 1.00 71.44 172 VAL A CA 1
ATOM 1288 C C . VAL A 1 172 ? -3.174 15.612 -3.631 1.00 71.44 172 VAL A C 1
ATOM 1290 O O . VAL A 1 172 ? -3.516 16.659 -3.107 1.00 71.44 172 VAL A O 1
ATOM 1293 N N . MET A 1 173 ? -2.679 14.607 -2.904 1.00 72.75 173 MET A N 1
ATOM 1294 C CA . MET A 1 173 ? -2.528 14.688 -1.444 1.00 72.75 173 MET A CA 1
ATOM 1295 C C . MET A 1 173 ? -1.559 15.800 -1.019 1.00 72.75 173 MET A C 1
ATOM 1297 O O . MET A 1 173 ? -1.741 16.428 0.028 1.00 72.75 173 MET A O 1
ATOM 1301 N N . ARG A 1 174 ? -0.506 16.054 -1.809 1.00 71.06 174 ARG A N 1
ATOM 1302 C CA . ARG A 1 174 ? 0.412 17.172 -1.561 1.00 71.06 174 ARG A CA 1
ATOM 1303 C C . ARG A 1 174 ? -0.294 18.509 -1.779 1.00 71.06 174 ARG A C 1
ATOM 1305 O O . ARG A 1 174 ? -0.186 19.376 -0.918 1.00 71.06 174 ARG A O 1
ATOM 1312 N N . GLU A 1 175 ? -1.022 18.652 -2.880 1.00 76.00 175 GLU A N 1
ATOM 1313 C CA . GLU A 1 175 ? -1.791 19.858 -3.204 1.00 76.00 175 GLU A CA 1
ATOM 1314 C C . GLU A 1 175 ? -2.922 20.099 -2.202 1.00 76.00 175 GLU A C 1
ATOM 1316 O O . GLU A 1 175 ? -3.078 21.209 -1.712 1.00 76.00 175 GLU A O 1
ATOM 1321 N N . GLU A 1 176 ? -3.664 19.066 -1.812 1.00 68.81 176 GLU A N 1
ATOM 1322 C CA . GLU A 1 176 ? -4.696 19.140 -0.779 1.00 68.81 176 GLU A CA 1
ATOM 1323 C C . GLU A 1 176 ? -4.099 19.640 0.534 1.00 68.81 176 GLU A C 1
ATOM 1325 O O . GLU A 1 176 ? -4.631 20.566 1.143 1.00 68.81 176 GLU A O 1
ATOM 1330 N N . ARG A 1 177 ? -2.944 19.105 0.943 1.00 66.75 177 ARG A N 1
ATOM 1331 C CA . ARG A 1 177 ? -2.223 19.610 2.114 1.00 66.75 177 ARG A CA 1
ATOM 1332 C C . ARG A 1 177 ? -1.815 21.082 1.949 1.00 66.75 177 ARG A C 1
ATOM 1334 O O . ARG A 1 177 ? -1.865 21.824 2.928 1.00 66.75 177 ARG A O 1
ATOM 1341 N N . GLU A 1 178 ? -1.415 21.521 0.758 1.00 74.00 178 GLU A N 1
ATOM 1342 C CA . GLU A 1 178 ? -1.092 22.929 0.461 1.00 74.00 178 GLU A CA 1
ATOM 1343 C C . GLU A 1 178 ? -2.333 23.844 0.450 1.00 74.00 178 GLU A C 1
ATOM 1345 O O . GLU A 1 178 ? -2.270 24.994 0.898 1.00 74.00 178 GLU A O 1
ATOM 1350 N N . VAL A 1 179 ? -3.481 23.336 0.006 1.00 68.38 179 VAL A N 1
ATOM 1351 C CA . VAL A 1 179 ? -4.769 24.042 0.018 1.00 68.38 179 VAL A CA 1
ATOM 1352 C C . VAL A 1 179 ? -5.315 24.138 1.437 1.00 68.38 179 VAL A C 1
ATOM 1354 O O . VAL A 1 179 ? -5.734 25.216 1.850 1.00 68.38 179 VAL A O 1
ATOM 1357 N N . LEU A 1 180 ? -5.278 23.048 2.207 1.00 62.41 180 LEU A N 1
ATOM 1358 C CA . LEU A 1 180 ? -5.615 23.050 3.631 1.00 62.41 180 LEU A CA 1
ATOM 1359 C C . LEU A 1 180 ? -4.724 24.041 4.378 1.00 62.41 180 LEU A C 1
ATOM 1361 O O . LEU A 1 180 ? -5.238 24.873 5.120 1.00 62.41 180 LEU A O 1
ATOM 1365 N N . LYS A 1 181 ? -3.420 24.054 4.068 1.00 63.53 181 LYS A N 1
ATOM 1366 C CA . LYS A 1 181 ? -2.493 25.077 4.559 1.00 63.53 181 LYS A CA 1
ATOM 1367 C C . LYS A 1 181 ? -2.966 26.489 4.202 1.00 63.53 181 LYS A C 1
ATOM 1369 O O . LYS A 1 181 ? -2.995 27.343 5.075 1.00 63.53 181 LYS A O 1
ATOM 1374 N N . SER A 1 182 ? -3.376 26.746 2.963 1.00 64.19 182 SER A N 1
ATOM 1375 C CA . SER A 1 182 ? -3.872 28.069 2.538 1.00 64.19 182 SER A CA 1
ATOM 1376 C C . SER A 1 182 ? -5.190 28.482 3.219 1.00 64.19 182 SER A C 1
ATOM 1378 O O . SER A 1 182 ? -5.350 29.646 3.585 1.00 64.19 182 SER A O 1
ATOM 1380 N N . LYS A 1 183 ? -6.116 27.538 3.439 1.00 58.88 183 LYS A N 1
ATOM 1381 C CA . LYS A 1 183 ? -7.401 27.772 4.125 1.00 58.88 183 LYS A CA 1
ATOM 1382 C C . LYS A 1 183 ? -7.225 28.020 5.623 1.00 58.88 183 LYS A C 1
ATOM 1384 O O . LYS A 1 183 ? -7.837 28.934 6.166 1.00 58.88 183 LYS A O 1
ATOM 1389 N N . GLU A 1 184 ? -6.364 27.251 6.285 1.00 56.50 184 GLU A N 1
ATOM 1390 C CA . GLU A 1 184 ? -6.021 27.456 7.700 1.00 56.50 184 GLU A CA 1
ATOM 13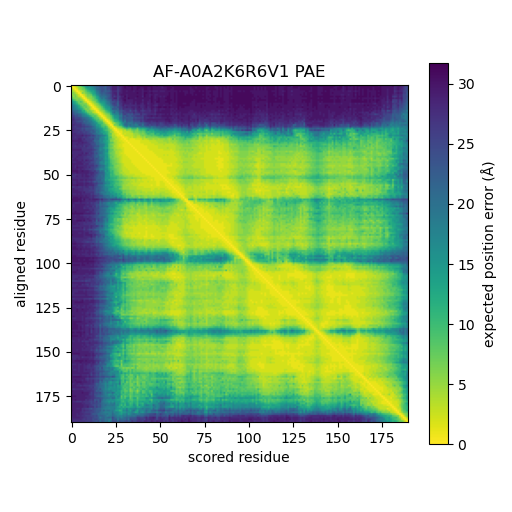91 C C . GLU A 1 184 ? -5.277 28.783 7.931 1.00 56.50 184 GLU A C 1
ATOM 1393 O O . GLU A 1 184 ? -5.385 29.373 9.007 1.00 56.50 184 GLU A O 1
ATOM 1398 N N . LEU A 1 185 ? -4.572 29.284 6.909 1.00 54.44 185 LEU A N 1
ATOM 1399 C CA . LEU A 1 185 ? -3.934 30.604 6.898 1.00 54.44 185 LEU A CA 1
ATOM 1400 C C . LEU A 1 185 ? -4.915 31.767 6.660 1.00 54.44 185 LEU A C 1
ATOM 1402 O O . LEU A 1 185 ? -4.482 32.917 6.676 1.00 54.44 185 LEU A O 1
ATOM 1406 N N . GLY A 1 186 ? -6.213 31.502 6.467 1.00 53.47 186 GLY A N 1
ATOM 1407 C CA . GLY A 1 186 ? -7.223 32.549 6.288 1.00 53.47 186 GLY A CA 1
ATOM 1408 C C . GLY A 1 186 ? -7.011 33.397 5.035 1.00 53.47 186 GLY A C 1
ATOM 1409 O O . GLY A 1 186 ? -7.380 34.567 5.028 1.00 53.47 186 GLY A O 1
ATOM 1410 N N . VAL A 1 187 ? -6.401 32.839 3.981 1.00 53.00 187 VAL A N 1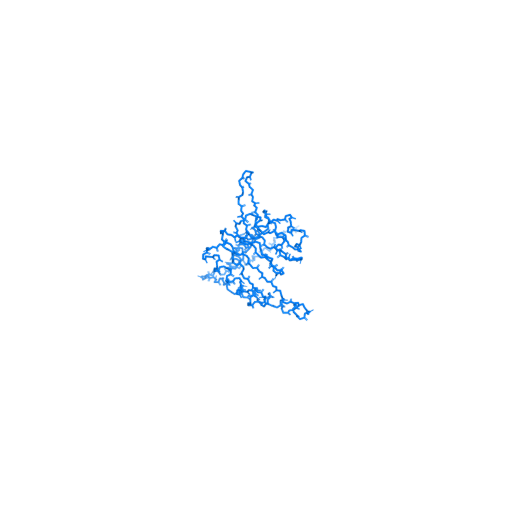
ATOM 1411 C CA . VAL A 1 187 ? -6.299 33.529 2.691 1.00 53.00 187 VAL A CA 1
ATOM 1412 C C . VAL A 1 187 ? -7.691 33.542 2.065 1.00 53.00 187 VAL A C 1
ATOM 1414 O O . VAL A 1 187 ? -8.078 32.631 1.334 1.00 53.00 187 VAL A O 1
ATOM 1417 N N . THR A 1 188 ? -8.471 34.566 2.397 1.00 46.25 188 THR A N 1
ATOM 1418 C CA . THR A 1 188 ? -9.640 34.961 1.623 1.00 46.25 188 THR A CA 1
ATOM 1419 C C . THR A 1 188 ? -9.140 35.345 0.236 1.00 46.25 188 THR A C 1
ATOM 1421 O O . THR A 1 188 ? -8.435 36.332 0.043 1.00 46.25 188 THR A O 1
ATOM 1424 N N . THR A 1 189 ? -9.431 34.499 -0.746 1.00 45.16 189 THR A N 1
ATOM 1425 C CA . THR A 1 189 ? -9.326 34.880 -2.153 1.00 45.16 189 THR A CA 1
ATOM 1426 C C . THR A 1 189 ? -10.197 36.118 -2.376 1.00 45.16 189 THR A C 1
ATOM 1428 O O . THR A 1 189 ? -11.362 36.099 -1.975 1.00 45.16 189 THR A O 1
ATOM 1431 N N . ASN A 1 190 ? -9.601 37.167 -2.957 1.00 44.69 190 ASN A N 1
ATOM 1432 C CA . ASN A 1 190 ? -10.265 38.405 -3.391 1.00 44.69 190 ASN A CA 1
ATOM 1433 C C . ASN A 1 190 ? -11.561 38.156 -4.168 1.00 44.69 190 ASN A C 1
ATOM 1435 O O . ASN A 1 190 ? -11.602 37.165 -4.935 1.00 44.69 190 ASN A O 1
#